Protein AF-A0A1D6FSP6-F1 (afdb_monomer_lite)

pLDDT: mean 70.32, std 21.12, range [23.56, 95.94]

Secondary structure (DSSP, 8-state):
---S-SEEEE--TTS-BTTB----SGGGS-EEPPPTTTSS-SSSSS-EEPPSEEEES-EEEEEEEEEEEEE--THHHHHHHHTT--SSBPPPSEEEES-EEEEEEEEEEE--SS-SEEEES-EEEEEE--TT-B-SS-B--BS-EEEEEEEEEEE-SS-SEEEB-B-HHHHHHHT--EEEEEEEEEEEE-TTSEEEEEES-BTT-EEEEEEES-EESS-SEEEEEE--GGGGGG--SS-------EE----SS---HHHHHHHHHHHHH---TTTTS------

Sequence (283 aa):
MAYGDRVITFEDSEKESEYGYVRKDMKHWPLIAPLPSYGRGRDEPGARYSNFIGGSNLTDVIITGKNGTINGKGQVWWDKFHAKELKFIRGHLLELLYSENIIISNVTFVNAPYWNLHPTYCTGVTILAPVNSPNTDGIDPKSSSRVKIEDCYIVSGDDCVAVKSGWDEYGIRFNMPSQHIVIQRLTSVSPTSAMIALSSEMSGGIRDVRAKDSVAINTESAIRVKTLGAIAGVLSRNELVAAALFTLAINHKQVDVFSFGIVLWEILTGEEPYANMHCGAII

Radius of gyration: 18.51 Å; chains: 1; bounding box: 46×39×52 Å

Foldseek 3Di:
DQPDDLEDEAEADPDCDPRAGQCPDLVPFDWDFDDLQACADPLAGTTATEESAEEEAEENHEYEYCQYEQEQQQPVLVVCSVVVNDRHHYHWNYEYYLYEQYEHENYAYYNTVAAYAHDANYENYEHAYAQDHEEAQAYEDELYEQAEYANEEYEYCEEVYEYAQGADPSSQVVLRAYENYEYEHYEYEHQPYEPYEDDDRGNSAYEHHEYEHYHYDNHPEPYYYDYFLVSVPPPPPDGPPHPHDYDDPHPDDDHPVPVVVQVVCCVVPVDDPQSPPGDDPPD

InterPro domains:
  IPR000743 Glycoside hydrolase, family 28 [PF00295] (50-236)
  IPR001245 Serine-threonine/tyrosine-protein kinase, catalytic domain [PF07714] (252-278)
  IPR011009 Protein kinase-like domain superfamily [SSF56112] (253-279)
  IPR011050 Pectin lyase fold/virulence factor [SSF51126] (45-230)
  IPR012334 Pectin lyase fold [G3DSA:2.160.20.10] (8-243)
  IPR051801 Glycosyl_Hydrolase_28_Enzymes [PTHR31339] (24-234)

Organism: Zea mays (NCBI:txid4577)

Structure (mmCIF, N/CA/C/O backbone):
data_AF-A0A1D6FSP6-F1
#
_entry.id   AF-A0A1D6FSP6-F1
#
loop_
_atom_site.group_PDB
_atom_site.id
_atom_site.type_symbol
_atom_site.label_atom_id
_atom_site.label_alt_id
_atom_site.label_comp_id
_atom_site.label_asym_id
_atom_site.label_entity_id
_atom_site.label_seq_id
_atom_site.pdbx_PDB_ins_code
_atom_site.Cartn_x
_atom_site.Cartn_y
_atom_site.Cartn_z
_atom_site.occupancy
_atom_site.B_iso_or_equiv
_atom_site.auth_seq_id
_atom_site.auth_comp_id
_atom_site.auth_asym_id
_atom_site.auth_atom_id
_atom_site.pdbx_PDB_model_num
ATOM 1 N N . MET A 1 1 ? 13.737 -11.654 4.714 1.00 27.95 1 MET A N 1
ATOM 2 C CA . MET A 1 1 ? 13.505 -12.951 5.377 1.00 27.95 1 MET A CA 1
ATOM 3 C C . MET A 1 1 ? 12.864 -12.636 6.714 1.00 27.95 1 MET A C 1
ATOM 5 O O . MET A 1 1 ? 13.557 -12.084 7.554 1.00 27.95 1 MET A O 1
ATOM 9 N N . ALA A 1 2 ? 11.565 -12.881 6.873 1.00 34.28 2 ALA A N 1
ATOM 10 C CA . ALA A 1 2 ? 10.939 -12.951 8.190 1.00 34.28 2 ALA A CA 1
ATOM 11 C C . ALA A 1 2 ? 10.804 -14.446 8.497 1.00 34.28 2 ALA A C 1
ATOM 13 O O . ALA A 1 2 ? 10.172 -15.174 7.733 1.00 34.28 2 ALA A O 1
ATOM 14 N N . TYR A 1 3 ? 11.526 -14.903 9.516 1.00 35.88 3 TYR A N 1
ATOM 15 C CA . TYR A 1 3 ? 11.480 -16.273 10.008 1.00 35.88 3 TYR A CA 1
ATOM 16 C C . TYR A 1 3 ? 10.369 -16.370 11.061 1.00 35.88 3 TYR A C 1
ATOM 18 O O . TYR A 1 3 ? 10.341 -15.572 11.989 1.00 35.88 3 TYR A O 1
ATOM 26 N N . GLY A 1 4 ? 9.502 -17.374 10.935 1.00 39.81 4 GLY A N 1
ATOM 27 C CA . GLY A 1 4 ? 8.888 -18.048 12.085 1.00 39.81 4 GLY A CA 1
ATOM 28 C C . GLY A 1 4 ? 7.536 -17.552 12.593 1.00 39.81 4 GLY A C 1
ATOM 29 O O . GLY A 1 4 ? 6.673 -18.394 12.837 1.00 39.81 4 GLY A O 1
ATOM 30 N N . ASP A 1 5 ? 7.311 -16.247 12.736 1.00 45.75 5 ASP A N 1
ATOM 31 C CA . ASP A 1 5 ? 6.184 -15.800 13.566 1.00 45.75 5 ASP A CA 1
ATOM 32 C C . ASP A 1 5 ? 4.907 -15.482 12.779 1.00 45.75 5 ASP A C 1
ATOM 34 O O . ASP A 1 5 ? 4.876 -14.640 11.882 1.00 45.75 5 ASP A O 1
ATOM 38 N N . ARG A 1 6 ? 3.822 -16.165 13.167 1.00 58.28 6 ARG A N 1
ATOM 39 C CA . ARG A 1 6 ? 2.452 -15.983 12.651 1.00 58.28 6 ARG A CA 1
ATOM 40 C C . ARG A 1 6 ? 1.745 -14.766 13.270 1.00 58.28 6 ARG A C 1
ATOM 42 O O . ARG A 1 6 ? 0.771 -14.255 12.731 1.00 58.28 6 ARG A O 1
ATOM 49 N N . VAL A 1 7 ? 2.238 -14.258 14.400 1.00 58.84 7 VAL A N 1
ATOM 50 C CA . VAL A 1 7 ? 1.640 -13.119 15.113 1.00 58.84 7 VAL A CA 1
ATOM 51 C C . VAL A 1 7 ? 2.726 -12.126 15.500 1.00 58.84 7 VAL A C 1
ATOM 53 O O . VAL A 1 7 ? 3.611 -12.441 16.285 1.00 58.84 7 VAL A O 1
ATOM 56 N N . ILE A 1 8 ? 2.624 -10.906 14.983 1.00 64.62 8 ILE A N 1
ATOM 57 C CA . ILE A 1 8 ? 3.478 -9.769 15.308 1.00 64.62 8 ILE A CA 1
ATOM 58 C C . ILE A 1 8 ? 2.633 -8.766 16.105 1.00 64.62 8 ILE A C 1
ATOM 60 O O . ILE A 1 8 ? 1.715 -8.138 15.574 1.00 64.62 8 ILE A O 1
ATOM 64 N N . THR A 1 9 ? 2.926 -8.620 17.399 1.00 57.31 9 THR A N 1
ATOM 65 C CA . THR A 1 9 ? 2.227 -7.670 18.284 1.00 57.31 9 THR A CA 1
ATOM 66 C C . THR A 1 9 ? 3.125 -6.478 18.609 1.00 57.31 9 THR A C 1
ATOM 68 O O . THR A 1 9 ? 4.262 -6.665 19.033 1.00 57.31 9 THR A O 1
ATOM 71 N N . PHE A 1 10 ? 2.610 -5.258 18.450 1.00 59.12 10 PHE A N 1
ATOM 72 C CA . PHE A 1 10 ? 3.315 -4.011 18.750 1.00 59.12 10 PHE A CA 1
ATOM 73 C C . PHE A 1 10 ? 2.699 -3.322 19.980 1.00 59.12 10 PHE A C 1
ATOM 75 O O . PHE A 1 10 ? 1.582 -2.803 19.928 1.00 59.12 10 PHE A O 1
ATOM 82 N N . GLU A 1 11 ? 3.437 -3.301 21.092 1.00 51.44 11 GLU A N 1
ATOM 83 C CA . GLU A 1 11 ? 3.122 -2.527 22.302 1.00 51.44 11 GLU A CA 1
ATOM 84 C C . GLU A 1 11 ? 4.168 -1.410 22.441 1.00 51.44 11 GLU A C 1
ATOM 86 O O . GLU A 1 11 ? 5.283 -1.681 22.870 1.00 51.44 11 GLU A O 1
ATOM 91 N N . ASP A 1 12 ? 3.805 -0.192 22.023 1.00 43.09 12 ASP A N 1
ATOM 92 C CA . ASP A 1 12 ? 4.594 1.052 22.047 1.00 43.09 12 ASP A CA 1
ATOM 93 C C . ASP A 1 12 ? 6.003 1.038 21.408 1.00 43.09 12 ASP A C 1
ATOM 95 O O . ASP A 1 12 ? 6.864 0.189 21.630 1.00 43.09 12 ASP A O 1
ATOM 99 N N . SER A 1 13 ? 6.264 2.058 20.584 1.00 46.00 13 SER A N 1
ATOM 100 C CA . SER A 1 13 ? 7.399 2.151 19.651 1.00 46.00 13 SER A CA 1
ATOM 101 C C . SER A 1 13 ? 8.785 2.376 20.275 1.00 46.00 13 SER A C 1
ATOM 103 O O . SER A 1 13 ? 9.677 2.882 19.595 1.00 46.00 13 SER A O 1
ATOM 105 N N . GLU A 1 14 ? 8.991 2.032 21.543 1.00 40.81 14 GLU A N 1
ATOM 106 C CA . GLU A 1 14 ? 10.320 2.064 22.173 1.00 40.81 14 GLU A CA 1
ATOM 107 C C . GLU A 1 14 ? 10.950 0.682 22.344 1.00 40.81 14 GLU A C 1
ATOM 109 O O . GLU A 1 14 ? 12.148 0.585 22.610 1.00 40.81 14 GLU A O 1
ATOM 114 N N . LYS A 1 15 ? 10.201 -0.403 22.115 1.00 39.06 15 LYS A N 1
ATOM 115 C CA . LYS A 1 15 ? 10.807 -1.732 22.052 1.00 39.06 15 LYS A CA 1
ATOM 116 C C . LYS A 1 15 ? 11.380 -1.967 20.659 1.00 39.06 15 LYS A C 1
ATOM 118 O O . LYS A 1 15 ? 10.651 -2.213 19.700 1.00 39.06 15 LYS A O 1
ATOM 123 N N . GLU A 1 16 ? 12.707 -1.894 20.559 1.00 39.62 16 GLU A N 1
ATOM 124 C CA . GLU A 1 16 ? 13.461 -2.553 19.492 1.00 39.62 16 GLU A CA 1
ATOM 125 C C . GLU A 1 16 ? 13.012 -4.018 19.476 1.00 39.62 16 GLU A C 1
ATOM 127 O O . GLU A 1 16 ? 13.299 -4.776 20.401 1.00 39.62 16 GLU A O 1
ATOM 132 N N . SER A 1 17 ? 12.186 -4.393 18.496 1.00 35.41 17 SER A N 1
ATOM 133 C CA . SER A 1 17 ? 11.674 -5.756 18.425 1.00 35.41 17 SER A CA 1
ATOM 134 C C . SER A 1 17 ? 12.847 -6.714 18.239 1.00 35.41 17 SER A C 1
ATOM 136 O O . SER A 1 17 ? 13.690 -6.495 17.368 1.00 35.41 17 SER A O 1
ATOM 138 N N . GLU A 1 18 ? 12.850 -7.812 18.990 1.00 33.28 18 GLU A N 1
ATOM 139 C CA . GLU A 1 18 ? 13.781 -8.942 18.837 1.00 33.28 18 GLU A CA 1
ATOM 140 C C . GLU A 1 18 ? 13.761 -9.539 17.404 1.00 33.28 18 GLU A C 1
ATOM 142 O O . GLU A 1 18 ? 14.669 -10.259 17.003 1.00 33.28 18 GLU A O 1
ATOM 147 N N . TYR A 1 19 ? 12.766 -9.152 16.591 1.00 38.66 19 TYR A N 1
ATOM 148 C CA . TYR A 1 19 ? 12.471 -9.657 15.246 1.00 38.66 19 TYR A CA 1
ATOM 149 C C . TYR A 1 19 ? 12.701 -8.647 14.111 1.00 38.66 19 TYR A C 1
ATOM 151 O O . TYR A 1 19 ? 12.340 -8.889 12.958 1.00 38.66 19 TYR A O 1
ATOM 159 N N . GLY A 1 20 ? 13.341 -7.519 14.401 1.00 37.56 20 GLY A N 1
ATOM 160 C CA . GLY A 1 20 ? 13.660 -6.521 13.393 1.00 37.56 20 GLY A CA 1
ATOM 161 C C . GLY A 1 20 ? 14.354 -5.335 14.025 1.00 37.56 20 GLY A C 1
ATOM 162 O O . GLY A 1 20 ? 13.741 -4.581 14.778 1.00 37.56 20 GLY A O 1
ATOM 163 N N . TYR A 1 21 ? 15.634 -5.147 13.698 1.00 38.78 21 TYR A N 1
ATOM 164 C CA . TYR A 1 21 ? 16.319 -3.890 13.972 1.00 38.78 21 TYR A CA 1
ATOM 165 C C . TYR A 1 21 ? 15.437 -2.750 13.463 1.00 38.78 21 TYR A C 1
ATOM 167 O O . TYR A 1 21 ? 15.135 -2.699 12.272 1.00 38.78 21 TYR A O 1
ATOM 175 N N . VAL A 1 22 ? 15.033 -1.824 14.332 1.00 47.03 22 VAL A N 1
ATOM 176 C CA . VAL A 1 22 ? 14.471 -0.544 13.895 1.00 47.03 22 VAL A CA 1
ATOM 177 C C . VAL A 1 22 ? 15.570 0.132 13.073 1.00 47.03 22 VAL A C 1
ATOM 179 O O . VAL A 1 22 ? 16.561 0.622 13.614 1.00 47.03 22 VAL A O 1
ATOM 182 N N . ARG A 1 23 ? 15.463 0.066 11.742 1.00 56.50 23 ARG A N 1
ATOM 183 C CA . ARG A 1 23 ? 16.520 0.503 10.821 1.00 56.50 23 ARG A CA 1
ATOM 184 C C . ARG A 1 23 ? 16.563 2.026 10.768 1.00 56.50 23 ARG A C 1
ATOM 186 O O . ARG A 1 23 ? 15.915 2.639 9.927 1.00 56.50 23 ARG A O 1
ATOM 193 N N . LYS A 1 24 ? 17.338 2.621 11.678 1.00 52.00 24 LYS A N 1
ATOM 194 C CA . LYS A 1 24 ? 17.489 4.080 11.838 1.00 52.00 24 LYS A CA 1
ATOM 195 C C . LYS A 1 24 ? 18.298 4.749 10.709 1.00 52.00 24 LYS A C 1
ATOM 197 O O . LYS A 1 24 ? 18.154 5.946 10.507 1.00 52.00 24 LYS A O 1
ATOM 202 N N . ASP A 1 25 ? 19.121 3.994 9.973 1.00 66.38 25 ASP A N 1
ATOM 203 C CA . ASP A 1 25 ? 19.982 4.489 8.878 1.00 66.38 25 ASP A CA 1
ATOM 204 C C . ASP A 1 25 ? 19.674 3.733 7.572 1.00 66.38 25 ASP A C 1
ATOM 206 O O . ASP A 1 25 ? 19.525 2.507 7.584 1.00 66.38 25 ASP A O 1
ATOM 210 N N . MET A 1 26 ? 19.620 4.460 6.448 1.00 70.88 26 MET A N 1
ATOM 211 C CA . MET A 1 26 ? 19.461 3.931 5.087 1.00 70.88 26 MET A CA 1
ATOM 212 C C . MET A 1 26 ? 20.472 2.832 4.745 1.00 70.88 26 MET A C 1
ATOM 214 O O . MET A 1 26 ? 20.157 1.939 3.964 1.00 70.88 26 MET A O 1
ATOM 218 N N . LYS A 1 27 ? 21.669 2.845 5.348 1.00 72.88 27 LYS A N 1
ATOM 219 C CA . LYS A 1 27 ? 22.677 1.782 5.167 1.00 72.88 27 LYS A CA 1
ATOM 220 C C . LYS A 1 27 ? 22.183 0.393 5.582 1.00 72.88 27 LYS A C 1
ATOM 222 O O . LYS A 1 27 ? 22.702 -0.606 5.097 1.00 72.88 27 LYS A O 1
ATOM 227 N N . HIS A 1 28 ? 21.176 0.322 6.450 1.00 75.25 28 HIS A N 1
ATOM 228 C CA . HIS A 1 28 ? 20.588 -0.937 6.908 1.00 75.25 28 HIS A CA 1
ATOM 229 C C . HIS A 1 28 ? 19.455 -1.444 6.011 1.00 75.25 28 HIS A C 1
ATOM 231 O O . HIS A 1 28 ? 18.868 -2.482 6.307 1.00 75.25 28 HIS A O 1
ATOM 237 N N . TRP A 1 29 ? 19.133 -0.734 4.930 1.00 82.06 29 TRP A N 1
ATOM 238 C CA . TRP A 1 29 ? 18.111 -1.123 3.969 1.00 82.06 29 TRP A CA 1
ATOM 239 C C . TRP A 1 29 ? 18.792 -1.781 2.758 1.00 82.06 29 TRP A C 1
ATOM 241 O O . TRP A 1 29 ? 19.244 -1.073 1.860 1.00 82.06 29 TRP A O 1
ATOM 251 N N . PRO A 1 30 ? 18.938 -3.121 2.713 1.00 87.06 30 PRO A N 1
ATOM 252 C CA . PRO A 1 30 ? 19.512 -3.798 1.560 1.00 87.06 30 PRO A CA 1
ATOM 253 C C . PRO A 1 30 ? 18.680 -3.544 0.306 1.00 87.06 30 PRO A C 1
ATOM 255 O O . PRO A 1 30 ? 17.465 -3.343 0.370 1.00 87.06 30 PRO A O 1
ATOM 258 N N . LEU A 1 31 ? 19.342 -3.605 -0.844 1.00 89.25 31 LEU A N 1
ATOM 259 C CA . LEU A 1 31 ? 18.668 -3.556 -2.132 1.00 89.25 31 LEU A CA 1
ATOM 260 C C . LEU A 1 31 ? 18.021 -4.907 -2.436 1.00 89.25 31 LEU A C 1
ATOM 262 O O . LEU A 1 31 ? 18.618 -5.963 -2.228 1.00 89.25 31 LEU A O 1
ATOM 266 N N . ILE A 1 32 ? 16.803 -4.854 -2.953 1.00 88.81 32 ILE A N 1
ATOM 267 C CA . ILE A 1 32 ? 16.038 -5.999 -3.433 1.00 88.81 32 ILE A CA 1
ATOM 268 C C . ILE A 1 32 ? 15.583 -5.743 -4.870 1.00 88.81 32 ILE A C 1
ATOM 270 O O . ILE A 1 32 ? 15.543 -4.603 -5.342 1.00 88.81 32 ILE A O 1
ATOM 274 N N . ALA A 1 33 ? 15.246 -6.819 -5.575 1.00 89.25 33 ALA A N 1
ATOM 275 C CA . ALA A 1 33 ? 14.748 -6.733 -6.940 1.00 89.25 33 ALA A CA 1
ATOM 276 C C . ALA A 1 33 ? 13.450 -5.896 -7.023 1.00 89.25 33 ALA A C 1
ATOM 278 O O . ALA A 1 33 ? 12.678 -5.849 -6.049 1.00 89.25 33 ALA A O 1
ATOM 279 N N . PRO A 1 34 ? 13.185 -5.248 -8.175 1.00 88.81 34 PRO A N 1
ATOM 280 C CA . PRO A 1 34 ? 11.886 -4.641 -8.436 1.00 88.81 34 PRO A CA 1
ATOM 281 C C . PRO A 1 34 ? 10.779 -5.701 -8.396 1.00 88.81 34 PRO A C 1
ATOM 283 O O . PRO A 1 34 ? 11.021 -6.904 -8.533 1.00 88.81 34 PRO A O 1
ATOM 286 N N . LEU A 1 35 ? 9.540 -5.251 -8.203 1.00 89.56 35 LEU A N 1
ATOM 287 C CA . LEU A 1 35 ? 8.394 -6.153 -8.214 1.00 89.56 35 LEU A CA 1
ATOM 288 C C . LEU A 1 35 ? 8.217 -6.764 -9.617 1.00 89.56 35 LEU A C 1
ATOM 290 O O . LEU A 1 35 ? 8.313 -6.027 -10.602 1.00 89.56 35 LEU A O 1
ATOM 294 N N . PRO A 1 36 ? 7.900 -8.070 -9.733 1.00 90.25 36 PRO A N 1
ATOM 295 C CA . PRO A 1 36 ? 7.737 -8.725 -11.034 1.00 90.25 36 PRO A CA 1
ATOM 296 C C . PRO A 1 36 ? 6.718 -8.043 -11.952 1.00 90.25 36 PRO A C 1
ATOM 298 O O . PRO A 1 36 ? 6.953 -7.939 -13.149 1.00 90.25 36 PRO A O 1
ATOM 301 N N . SER A 1 37 ? 5.632 -7.513 -11.382 1.00 88.50 37 SER A N 1
ATOM 302 C CA . SER A 1 37 ? 4.592 -6.774 -12.109 1.00 88.50 37 SER A CA 1
ATOM 303 C C . SER A 1 37 ? 4.984 -5.353 -12.521 1.00 88.50 37 SER A C 1
ATOM 305 O O . SER A 1 37 ? 4.169 -4.668 -13.124 1.00 88.50 37 SER A O 1
ATOM 307 N N . TYR A 1 38 ? 6.169 -4.859 -12.148 1.00 86.69 38 TYR A N 1
ATOM 308 C CA . TYR A 1 38 ? 6.626 -3.495 -12.454 1.00 86.69 38 TYR A CA 1
ATOM 309 C C . TYR A 1 38 ? 7.872 -3.471 -13.337 1.00 86.69 38 TYR A C 1
ATOM 311 O O . TYR A 1 38 ? 8.070 -2.497 -14.056 1.00 86.69 38 TYR A O 1
ATOM 319 N N . GLY A 1 39 ? 8.730 -4.497 -13.258 1.00 78.19 39 GLY A N 1
ATOM 320 C CA . GLY A 1 39 ? 9.940 -4.654 -14.082 1.00 78.19 39 GLY A CA 1
ATOM 321 C C . GLY A 1 39 ? 11.072 -3.656 -13.822 1.00 78.19 39 GLY A C 1
ATOM 322 O O . GLY A 1 39 ? 12.245 -3.989 -13.962 1.00 78.19 39 GLY A O 1
ATOM 323 N N . ARG A 1 40 ? 10.728 -2.445 -13.393 1.00 77.38 40 ARG A N 1
ATOM 324 C CA . ARG A 1 40 ? 11.594 -1.320 -13.055 1.00 77.38 40 ARG A CA 1
ATOM 325 C C . ARG A 1 40 ? 10.992 -0.554 -11.883 1.00 77.38 40 ARG A C 1
ATOM 327 O O . ARG A 1 40 ? 9.877 -0.839 -11.441 1.00 77.38 40 ARG A O 1
ATOM 334 N N . GLY A 1 41 ? 11.726 0.425 -11.377 1.00 69.50 41 GLY A N 1
ATOM 335 C CA . GLY A 1 41 ? 11.178 1.324 -10.385 1.00 69.50 41 GLY A CA 1
ATOM 336 C C . GLY A 1 41 ? 10.372 2.476 -10.943 1.00 69.50 41 GLY A C 1
ATOM 337 O O . GLY A 1 41 ? 10.605 2.910 -12.068 1.00 69.50 41 GLY A O 1
ATOM 338 N N . ARG A 1 42 ? 9.420 2.952 -10.131 1.00 70.69 42 ARG A N 1
ATOM 339 C CA . ARG A 1 42 ? 8.594 4.121 -10.448 1.00 70.69 42 ARG A CA 1
ATOM 340 C C . ARG A 1 42 ? 9.407 5.413 -10.367 1.00 70.69 42 ARG A C 1
ATOM 342 O O . ARG A 1 42 ? 9.364 6.200 -11.303 1.00 70.69 42 ARG A O 1
ATOM 349 N N . ASP A 1 43 ? 10.159 5.587 -9.279 1.00 69.62 43 ASP A N 1
ATOM 350 C CA . ASP A 1 43 ? 10.968 6.792 -9.048 1.00 69.62 43 ASP A CA 1
ATOM 351 C C . ASP A 1 43 ? 12.334 6.713 -9.759 1.00 69.62 43 ASP A C 1
ATOM 353 O O . ASP A 1 43 ? 12.812 7.714 -10.272 1.00 69.62 43 ASP A O 1
ATOM 357 N N . GLU A 1 44 ? 12.952 5.526 -9.814 1.00 72.56 44 GLU A N 1
ATOM 358 C CA . GLU A 1 44 ? 14.286 5.298 -10.396 1.00 72.56 44 GLU A CA 1
ATOM 359 C C . GLU A 1 44 ? 14.372 3.900 -11.037 1.00 72.56 44 GLU A C 1
ATOM 361 O O . GLU A 1 44 ? 13.800 2.948 -10.495 1.00 72.56 44 GLU A O 1
ATOM 366 N N . PRO A 1 45 ? 15.087 3.710 -12.161 1.00 76.69 45 PRO A N 1
ATOM 367 C CA . PRO A 1 45 ? 15.264 2.390 -12.755 1.00 76.69 45 PRO A CA 1
ATOM 368 C C . PRO A 1 45 ? 16.103 1.466 -11.855 1.00 76.69 45 PRO A C 1
ATOM 370 O O . PRO A 1 45 ? 17.033 1.888 -11.173 1.00 76.69 45 PRO A O 1
ATOM 373 N N . GLY A 1 46 ? 15.819 0.162 -11.911 1.00 82.25 46 GLY A N 1
ATOM 374 C CA . GLY A 1 46 ? 16.621 -0.865 -11.242 1.00 82.25 46 GLY A CA 1
ATOM 375 C C . GLY A 1 46 ? 16.054 -1.351 -9.906 1.00 82.25 46 GLY A C 1
ATOM 376 O O . GLY A 1 46 ? 14.857 -1.607 -9.779 1.00 82.25 46 GLY A O 1
ATOM 377 N N . ALA A 1 47 ? 16.949 -1.594 -8.946 1.00 87.12 47 ALA A N 1
ATOM 378 C CA . ALA A 1 47 ? 16.614 -2.165 -7.644 1.00 87.12 47 ALA A CA 1
ATOM 379 C C . ALA A 1 47 ? 15.854 -1.171 -6.749 1.00 87.12 47 ALA A C 1
ATOM 381 O O . ALA A 1 47 ? 15.819 0.034 -7.001 1.00 87.12 47 ALA A O 1
ATOM 382 N N . ARG A 1 48 ? 15.285 -1.681 -5.656 1.00 89.00 48 ARG A N 1
ATOM 383 C CA . ARG A 1 48 ? 14.641 -0.874 -4.614 1.00 89.00 48 ARG A CA 1
ATOM 384 C C . ARG A 1 48 ? 15.237 -1.175 -3.251 1.00 89.00 48 ARG A C 1
ATOM 386 O O . ARG A 1 48 ? 15.684 -2.293 -3.004 1.00 89.00 48 ARG A O 1
ATOM 393 N N . TYR A 1 49 ? 15.222 -0.198 -2.356 1.00 89.00 49 TYR A N 1
ATOM 394 C CA . TYR A 1 49 ? 15.487 -0.450 -0.947 1.00 89.00 49 TYR A CA 1
ATOM 395 C C . TYR A 1 49 ? 14.420 -1.411 -0.392 1.00 89.00 49 TYR A C 1
ATOM 397 O O . TYR A 1 49 ? 13.249 -1.333 -0.762 1.00 89.00 49 TYR A O 1
ATOM 405 N N . SER A 1 50 ? 14.825 -2.352 0.467 1.00 87.94 50 SER A N 1
ATOM 406 C CA . SER A 1 50 ? 13.912 -3.282 1.155 1.00 87.94 50 SER A CA 1
ATOM 407 C C . SER A 1 50 ? 12.860 -2.544 1.982 1.00 87.94 50 SER A C 1
ATOM 409 O O . SER A 1 50 ? 13.012 -1.363 2.193 1.00 87.94 50 SER A O 1
ATOM 411 N N . ASN A 1 51 ? 11.846 -3.202 2.531 1.00 86.75 51 ASN A N 1
ATOM 412 C CA . ASN A 1 51 ? 10.828 -2.519 3.347 1.00 86.75 51 ASN A CA 1
ATOM 413 C C . ASN A 1 51 ? 11.254 -2.375 4.819 1.00 86.75 51 ASN A C 1
ATOM 415 O O . ASN A 1 51 ? 12.177 -3.070 5.259 1.00 86.75 51 ASN A O 1
ATOM 419 N N . PHE A 1 52 ? 10.575 -1.509 5.582 1.00 84.75 52 PHE A N 1
ATOM 420 C CA . PHE A 1 52 ? 10.785 -1.415 7.034 1.00 84.75 52 PHE A CA 1
ATOM 421 C C . PHE A 1 52 ? 10.358 -2.723 7.706 1.00 84.75 52 PHE A C 1
ATOM 423 O O . PHE A 1 52 ? 11.141 -3.334 8.429 1.00 84.75 52 PHE A O 1
ATOM 430 N N . ILE A 1 53 ? 9.152 -3.193 7.377 1.00 85.62 53 ILE A N 1
ATOM 431 C CA . ILE A 1 53 ? 8.644 -4.524 7.704 1.00 85.62 53 ILE A CA 1
ATOM 432 C C . ILE A 1 53 ? 8.313 -5.228 6.386 1.00 85.62 53 ILE A C 1
ATOM 434 O O . ILE A 1 53 ? 7.633 -4.676 5.519 1.00 85.62 53 ILE A O 1
ATOM 438 N N . GLY A 1 54 ? 8.826 -6.445 6.204 1.00 86.56 54 GLY A N 1
ATOM 439 C CA . GLY A 1 54 ? 8.680 -7.180 4.951 1.00 86.56 54 GLY A CA 1
ATOM 440 C C . GLY A 1 54 ? 8.561 -8.685 5.146 1.00 86.56 54 GLY A C 1
ATOM 441 O O . GLY A 1 54 ? 9.349 -9.280 5.880 1.00 86.56 54 GLY A O 1
ATOM 442 N N . GLY A 1 55 ? 7.627 -9.305 4.428 1.00 85.31 55 GLY A N 1
ATOM 443 C CA . GLY A 1 55 ? 7.398 -10.750 4.429 1.00 85.31 55 GLY A CA 1
ATOM 444 C C . GLY A 1 55 ? 7.006 -11.261 3.044 1.00 85.31 55 GLY A C 1
ATOM 445 O O . GLY A 1 55 ? 6.508 -10.500 2.219 1.00 85.31 55 GLY A O 1
ATOM 446 N N . SER A 1 56 ? 7.257 -12.540 2.763 1.00 87.62 56 SER A N 1
ATOM 447 C CA . SER A 1 56 ? 6.833 -13.180 1.512 1.00 87.62 56 SER A CA 1
ATOM 448 C C . SER A 1 56 ? 6.442 -14.630 1.763 1.00 87.62 56 SER A C 1
ATOM 450 O O . SER A 1 56 ? 7.132 -15.295 2.532 1.00 87.62 56 SER A O 1
ATOM 452 N N . ASN A 1 57 ? 5.419 -15.129 1.061 1.00 87.56 57 ASN A N 1
ATOM 453 C CA . ASN A 1 57 ? 4.920 -16.508 1.186 1.00 87.56 57 ASN A CA 1
ATOM 454 C C . ASN A 1 57 ? 4.522 -16.873 2.625 1.00 87.56 57 ASN A C 1
ATOM 456 O O . ASN A 1 57 ? 4.885 -17.936 3.127 1.00 87.56 57 ASN A O 1
ATOM 460 N N . LEU A 1 58 ? 3.833 -15.958 3.308 1.00 85.88 58 LEU A N 1
ATOM 461 C CA . LEU A 1 58 ? 3.365 -16.165 4.674 1.00 85.88 58 LEU A CA 1
ATOM 462 C C . LEU A 1 58 ? 1.895 -16.592 4.684 1.00 85.88 58 LEU A C 1
ATOM 464 O O . LEU A 1 58 ? 1.125 -16.225 3.797 1.00 85.88 58 LEU A O 1
ATOM 468 N N . THR A 1 59 ? 1.499 -17.318 5.723 1.00 87.12 59 THR A N 1
ATOM 469 C CA . THR A 1 59 ? 0.104 -17.694 5.975 1.00 87.12 59 THR A CA 1
ATOM 470 C C . THR A 1 59 ? -0.229 -17.400 7.429 1.00 87.12 59 THR A C 1
ATOM 472 O O . THR A 1 59 ? 0.614 -17.623 8.300 1.00 87.12 59 THR A O 1
ATOM 475 N N . ASP A 1 60 ? -1.445 -16.915 7.673 1.00 86.94 60 ASP A N 1
ATOM 476 C CA . ASP A 1 60 ? -1.971 -16.586 9.002 1.00 86.94 60 ASP A CA 1
ATOM 477 C C . ASP A 1 60 ? -1.124 -15.517 9.706 1.00 86.94 60 ASP A C 1
ATOM 479 O O . ASP A 1 60 ? -0.588 -15.744 10.786 1.00 86.94 60 ASP A O 1
ATOM 483 N N . VAL A 1 61 ? -0.973 -14.356 9.064 1.00 86.56 61 VAL A N 1
ATOM 484 C CA . VAL A 1 61 ? -0.196 -13.226 9.592 1.00 86.56 61 VAL A CA 1
ATOM 485 C C . VAL A 1 61 ? -1.112 -12.282 10.353 1.00 86.56 61 VAL A C 1
ATOM 487 O O . VAL A 1 61 ? -2.033 -11.707 9.777 1.00 86.56 61 VAL A O 1
ATOM 490 N N . ILE A 1 62 ? -0.816 -12.043 11.626 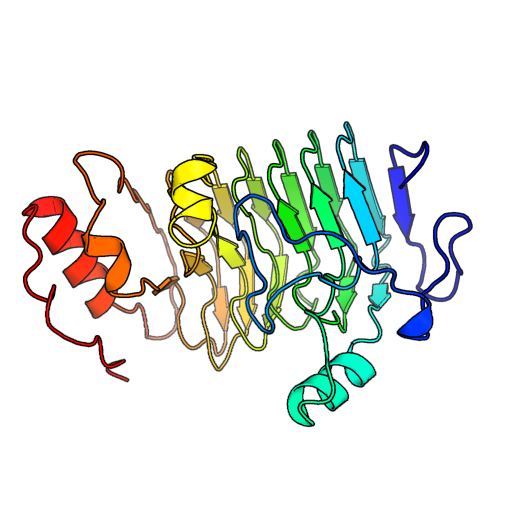1.00 87.06 62 ILE A N 1
ATOM 491 C CA . ILE A 1 62 ? -1.523 -11.050 12.437 1.00 87.06 62 ILE A CA 1
ATOM 492 C C . ILE A 1 62 ? -0.556 -9.934 12.818 1.00 87.06 62 ILE A C 1
ATOM 494 O O . ILE A 1 62 ? 0.447 -10.190 13.471 1.00 87.06 62 ILE A O 1
ATOM 498 N N . ILE A 1 63 ? -0.867 -8.697 12.442 1.00 85.94 63 ILE A N 1
ATOM 499 C CA . ILE A 1 63 ? -0.180 -7.483 12.883 1.00 85.94 63 ILE A CA 1
ATOM 500 C C . ILE A 1 63 ? -1.165 -6.691 13.730 1.00 85.94 63 ILE A C 1
ATOM 502 O O . ILE A 1 63 ? -2.150 -6.167 13.216 1.00 85.94 63 ILE A O 1
ATOM 506 N N . THR A 1 64 ? -0.920 -6.597 15.033 1.00 83.81 64 THR A N 1
ATOM 507 C CA . THR A 1 64 ? -1.837 -5.886 15.929 1.00 83.81 64 THR A CA 1
ATOM 508 C C . THR A 1 64 ? -1.118 -5.054 16.974 1.00 83.81 64 THR A C 1
ATOM 510 O O . THR A 1 64 ? 0.002 -5.367 17.364 1.00 83.81 64 THR A O 1
ATOM 513 N N . GLY A 1 65 ? -1.764 -3.998 17.460 1.00 72.81 65 GLY A N 1
ATOM 514 C CA . GLY A 1 65 ? -1.286 -3.213 18.597 1.00 72.81 65 GLY A CA 1
ATOM 515 C C . GLY A 1 65 ? -2.430 -2.872 19.544 1.00 72.81 65 GLY A C 1
ATOM 516 O O . GLY A 1 65 ? -3.595 -2.965 19.182 1.00 72.81 65 GLY A O 1
ATOM 517 N N . LYS A 1 66 ? -2.137 -2.492 20.785 1.00 77.50 66 LYS A N 1
ATOM 518 C CA . LYS A 1 66 ? -3.141 -1.893 21.683 1.00 77.50 66 LYS A CA 1
ATOM 519 C C . LYS A 1 66 ? -3.135 -0.371 21.485 1.00 77.50 66 LYS A C 1
ATOM 521 O O . LYS A 1 66 ? -2.825 0.355 22.419 1.00 77.50 66 LYS A O 1
ATOM 526 N N . ASN A 1 67 ? -3.383 0.094 20.253 1.00 69.38 67 ASN A N 1
ATOM 527 C CA . ASN A 1 67 ? -3.067 1.452 19.767 1.00 69.38 67 ASN A CA 1
ATOM 528 C C . ASN A 1 67 ? -1.561 1.766 19.705 1.00 69.38 67 ASN A C 1
ATOM 530 O O . ASN A 1 67 ? -1.154 2.926 19.761 1.00 69.38 67 ASN A O 1
ATOM 534 N N . GLY A 1 68 ? -0.727 0.734 19.552 1.00 73.56 68 GLY A N 1
ATOM 535 C CA . GLY A 1 68 ? 0.705 0.912 19.319 1.00 73.56 68 GLY A CA 1
ATOM 536 C C . GLY A 1 68 ? 0.975 1.660 18.009 1.00 73.56 68 GLY A C 1
ATOM 537 O O . GLY A 1 68 ? 0.170 1.617 17.076 1.00 73.56 68 GLY A O 1
ATOM 538 N N . THR A 1 69 ? 2.120 2.336 17.932 1.00 79.56 69 THR A N 1
ATOM 539 C CA . THR A 1 69 ? 2.546 3.079 16.736 1.00 79.56 69 THR A CA 1
ATOM 540 C C . THR A 1 69 ? 3.736 2.398 16.057 1.00 79.56 69 THR A C 1
ATOM 542 O O . THR A 1 69 ? 4.690 2.004 16.719 1.00 79.56 69 THR A O 1
ATOM 545 N N . ILE A 1 70 ? 3.724 2.298 14.729 1.00 80.88 70 ILE A N 1
ATOM 546 C CA . ILE A 1 70 ? 4.861 1.901 13.893 1.00 80.88 70 ILE A CA 1
ATOM 547 C C . ILE A 1 70 ? 5.337 3.146 13.145 1.00 80.88 70 ILE A C 1
ATOM 549 O O . ILE A 1 70 ? 4.632 3.678 12.291 1.00 80.88 70 ILE A O 1
ATOM 553 N N . ASN A 1 71 ? 6.541 3.616 13.474 1.00 82.12 71 ASN A N 1
ATOM 554 C CA . ASN A 1 71 ? 7.119 4.830 12.902 1.00 82.12 71 ASN A CA 1
ATOM 555 C C . ASN A 1 71 ? 8.254 4.494 11.926 1.00 82.12 71 ASN A C 1
ATOM 557 O O . ASN A 1 71 ? 9.332 4.080 12.350 1.00 82.12 71 ASN A O 1
ATOM 561 N N . GLY A 1 72 ? 8.027 4.729 10.632 1.00 79.00 72 GLY A N 1
ATOM 562 C CA . GLY A 1 72 ? 8.976 4.432 9.555 1.00 79.00 72 GLY A CA 1
ATOM 563 C C . GLY A 1 72 ? 10.170 5.379 9.440 1.00 79.00 72 GLY A C 1
ATOM 564 O O . GLY A 1 72 ? 11.064 5.125 8.634 1.00 79.00 72 GLY A O 1
ATOM 565 N N . LYS A 1 73 ? 10.200 6.469 10.225 1.00 81.38 73 LYS A N 1
ATOM 566 C CA . LYS A 1 73 ? 11.254 7.503 10.196 1.00 81.38 73 LYS A CA 1
ATOM 567 C C . LYS A 1 73 ? 11.517 8.060 8.781 1.00 81.38 73 LYS A C 1
ATOM 569 O O . LYS A 1 73 ? 12.658 8.296 8.393 1.00 81.38 73 LYS A O 1
ATOM 574 N N . GLY A 1 74 ? 10.443 8.304 8.029 1.00 81.00 74 GLY A N 1
ATOM 575 C CA . GLY A 1 74 ? 10.452 8.701 6.619 1.00 81.00 74 GLY A CA 1
ATOM 576 C C . GLY A 1 74 ? 11.194 9.996 6.270 1.00 81.00 74 GLY A C 1
ATOM 577 O O . GLY A 1 74 ? 11.635 10.122 5.133 1.00 81.00 74 GLY A O 1
ATOM 578 N N . GLN A 1 75 ? 11.411 10.919 7.217 1.00 81.06 75 GLN A N 1
ATOM 579 C CA . GLN A 1 75 ? 11.973 12.252 6.932 1.00 81.06 75 GLN A CA 1
ATOM 580 C C . GLN A 1 75 ? 13.270 12.215 6.115 1.00 81.06 75 GLN A C 1
ATOM 582 O O . GLN A 1 75 ? 13.366 12.879 5.088 1.00 81.06 75 GLN A O 1
ATOM 587 N N . VAL A 1 76 ? 14.230 11.368 6.502 1.00 83.38 76 VAL A N 1
ATOM 588 C CA . VAL A 1 76 ? 15.511 11.238 5.784 1.00 83.38 76 VAL A CA 1
ATOM 589 C C . VAL A 1 76 ? 15.329 10.798 4.327 1.00 83.38 76 VAL A C 1
ATOM 591 O O . VAL A 1 76 ? 16.091 11.198 3.447 1.00 83.38 76 VAL A O 1
ATOM 594 N N . TRP A 1 77 ? 14.307 9.984 4.059 1.00 85.44 77 TRP A N 1
ATOM 595 C CA . TRP A 1 77 ? 13.981 9.510 2.720 1.00 85.44 77 TRP A CA 1
ATOM 596 C C . TRP A 1 77 ? 13.331 10.604 1.886 1.00 85.44 77 TRP A C 1
ATOM 598 O O . TRP A 1 77 ? 13.652 10.739 0.707 1.00 85.44 77 TRP A O 1
ATOM 608 N N . TRP A 1 78 ? 12.443 11.392 2.493 1.00 85.31 78 TRP A N 1
ATOM 609 C CA . TRP A 1 78 ? 11.783 12.510 1.829 1.00 85.31 78 TRP A CA 1
ATOM 610 C C . TRP A 1 78 ? 12.780 13.617 1.494 1.00 85.31 78 TRP A C 1
ATOM 612 O O . TRP A 1 78 ? 12.789 14.081 0.358 1.00 85.31 78 TRP A O 1
ATOM 622 N N . ASP A 1 79 ? 13.662 13.994 2.420 1.00 84.06 79 ASP A N 1
ATOM 623 C CA . ASP A 1 79 ? 14.679 15.027 2.184 1.00 84.06 79 ASP A CA 1
ATOM 624 C C . ASP A 1 79 ? 15.564 14.658 0.985 1.00 84.06 79 ASP A C 1
ATOM 626 O O . ASP A 1 79 ? 15.772 15.458 0.073 1.00 84.06 79 ASP A O 1
ATOM 630 N N . LYS A 1 80 ? 16.008 13.397 0.926 1.00 86.31 80 LYS A N 1
ATOM 631 C CA . LYS A 1 80 ? 16.828 12.881 -0.178 1.00 86.31 80 LYS A CA 1
ATOM 632 C C . LYS A 1 80 ? 16.079 12.745 -1.491 1.00 86.31 80 LYS A C 1
ATOM 634 O O . LYS A 1 80 ? 16.677 12.954 -2.543 1.00 86.31 80 LYS A O 1
ATOM 639 N N . PHE A 1 81 ? 14.797 12.395 -1.444 1.00 84.06 81 PHE A N 1
ATOM 640 C CA . PHE A 1 81 ? 13.949 12.369 -2.631 1.00 84.06 81 PHE A CA 1
ATOM 641 C C . PHE A 1 81 ? 13.833 13.770 -3.243 1.00 84.06 81 PHE A C 1
ATOM 643 O O . PHE A 1 81 ? 14.131 13.947 -4.422 1.00 84.06 81 PHE A O 1
ATOM 650 N N . HIS A 1 82 ? 13.505 14.783 -2.434 1.00 83.12 82 HIS A N 1
ATOM 651 C CA . HIS A 1 82 ? 13.395 16.168 -2.903 1.00 83.12 82 HIS A CA 1
ATOM 652 C C . HIS A 1 82 ? 14.739 16.737 -3.378 1.00 83.12 82 HIS A C 1
ATOM 654 O O . HIS A 1 82 ? 14.779 17.481 -4.357 1.00 83.12 82 HIS A O 1
ATOM 660 N N . ALA A 1 83 ? 15.844 16.343 -2.738 1.00 87.94 83 ALA A N 1
ATOM 661 C CA . ALA A 1 83 ? 17.198 16.708 -3.152 1.00 87.94 83 ALA A CA 1
ATOM 662 C C . ALA A 1 83 ? 17.720 15.914 -4.369 1.00 87.94 83 ALA A C 1
ATOM 664 O O . ALA A 1 83 ? 18.817 16.198 -4.847 1.00 87.94 83 ALA A O 1
ATOM 665 N N . LYS A 1 84 ? 16.957 14.935 -4.887 1.00 86.38 84 LYS A N 1
ATOM 666 C CA . LYS A 1 84 ? 17.366 14.024 -5.977 1.00 86.38 84 LYS A CA 1
ATOM 667 C C . LYS A 1 84 ? 18.666 13.263 -5.678 1.00 86.38 84 LYS A C 1
ATOM 669 O O . LYS A 1 84 ? 19.492 13.029 -6.554 1.00 86.38 84 LYS A O 1
ATOM 674 N N . GLU A 1 85 ? 18.852 12.874 -4.419 1.00 88.38 85 GLU A N 1
ATOM 675 C CA . GLU A 1 85 ? 20.035 12.146 -3.936 1.00 88.38 85 GLU A CA 1
ATOM 676 C C . GLU A 1 85 ? 19.822 10.628 -3.845 1.00 88.38 85 GLU A C 1
ATOM 678 O O . GLU A 1 85 ? 20.743 9.877 -3.501 1.00 88.38 85 GLU A O 1
ATOM 683 N N . LEU A 1 86 ? 18.600 10.157 -4.095 1.00 83.25 86 LEU A N 1
ATOM 684 C CA . LEU A 1 86 ? 18.282 8.736 -4.078 1.00 83.25 86 LEU A CA 1
ATOM 685 C C . LEU A 1 86 ? 18.747 8.075 -5.372 1.00 83.25 86 LEU A C 1
ATOM 687 O O . LEU A 1 86 ? 18.442 8.534 -6.462 1.00 83.25 86 LEU A O 1
ATOM 691 N N . LYS A 1 87 ? 19.472 6.963 -5.236 1.00 83.69 87 LYS A N 1
ATOM 692 C CA . LYS A 1 87 ? 19.927 6.149 -6.376 1.00 83.69 87 LYS A CA 1
ATOM 693 C C . LYS A 1 87 ? 18.955 5.029 -6.750 1.00 83.69 87 LYS A C 1
ATOM 695 O O . LYS A 1 87 ? 19.110 4.416 -7.797 1.00 83.69 87 LYS A O 1
ATOM 700 N N . PHE A 1 88 ? 18.029 4.710 -5.849 1.00 87.19 88 PHE A N 1
ATOM 701 C CA . PHE A 1 88 ? 17.105 3.582 -5.937 1.00 87.19 88 PHE A CA 1
ATOM 702 C C . PHE A 1 88 ? 15.780 3.963 -5.276 1.00 87.19 88 PHE A C 1
ATOM 704 O O . PHE A 1 88 ? 15.742 4.856 -4.424 1.00 87.19 88 PHE A O 1
ATOM 711 N N . ILE A 1 8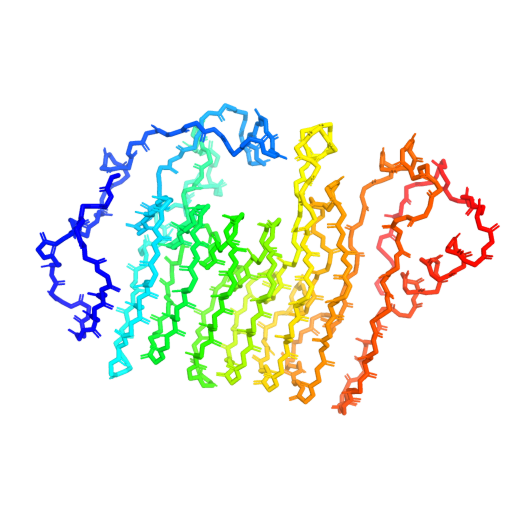9 ? 14.708 3.246 -5.615 1.00 84.94 89 ILE A N 1
ATOM 712 C CA . ILE A 1 89 ? 13.378 3.498 -5.044 1.00 84.94 89 ILE A CA 1
ATOM 713 C C . ILE A 1 89 ? 13.381 3.241 -3.539 1.00 84.94 89 ILE A C 1
ATOM 715 O O . ILE A 1 89 ? 13.923 2.238 -3.067 1.00 84.94 89 ILE A O 1
ATOM 719 N N . ARG A 1 90 ? 12.697 4.113 -2.805 1.00 88.38 90 ARG A N 1
ATOM 720 C CA . ARG A 1 90 ? 12.405 3.981 -1.374 1.00 88.38 90 ARG A CA 1
ATOM 721 C C . ARG A 1 90 ? 11.594 2.709 -1.098 1.00 88.38 90 ARG A C 1
ATOM 723 O O . ARG A 1 90 ? 10.748 2.321 -1.898 1.00 88.38 90 ARG A O 1
ATOM 730 N N . GLY A 1 91 ? 11.853 2.069 0.039 1.00 85.44 91 GLY A N 1
ATOM 731 C CA . GLY A 1 91 ? 11.071 0.914 0.482 1.00 85.44 91 GLY A CA 1
ATOM 732 C C . GLY A 1 91 ? 9.764 1.318 1.167 1.00 85.44 91 GLY A C 1
ATOM 733 O O . GLY A 1 91 ? 9.613 2.454 1.617 1.00 85.44 91 GLY A O 1
ATOM 734 N N . HIS A 1 92 ? 8.824 0.382 1.273 1.00 87.81 92 HIS A N 1
ATOM 735 C CA . HIS A 1 92 ? 7.538 0.600 1.941 1.00 87.81 92 HIS A CA 1
ATOM 736 C C . HIS A 1 92 ? 7.668 0.487 3.467 1.00 87.81 92 HIS A C 1
ATOM 738 O O . HIS A 1 92 ? 8.653 -0.055 3.983 1.00 87.81 92 HIS A O 1
ATOM 744 N N . LEU A 1 93 ? 6.663 0.965 4.205 1.00 85.94 93 LEU A N 1
ATOM 745 C CA . LEU A 1 93 ? 6.603 0.749 5.654 1.00 85.94 93 LEU A CA 1
ATOM 746 C C . LEU A 1 93 ? 6.264 -0.711 5.985 1.00 85.94 93 LEU A C 1
ATOM 748 O O . LEU A 1 93 ? 6.973 -1.352 6.758 1.00 85.94 93 LEU A O 1
ATOM 752 N N . LEU A 1 94 ? 5.235 -1.265 5.351 1.00 88.19 94 LEU A N 1
ATOM 753 C CA . LEU A 1 94 ? 4.901 -2.681 5.421 1.00 88.19 94 LEU A CA 1
ATOM 754 C C . LEU A 1 94 ? 4.601 -3.210 4.021 1.00 88.19 94 LEU A C 1
ATOM 756 O O . LEU A 1 94 ? 3.707 -2.714 3.341 1.00 88.19 94 LEU A O 1
ATOM 760 N N . GLU A 1 95 ? 5.288 -4.277 3.625 1.00 90.88 95 GLU A N 1
ATOM 761 C CA . GLU A 1 95 ? 4.948 -5.020 2.413 1.00 90.88 95 GLU A CA 1
ATOM 762 C C . GLU A 1 95 ? 4.915 -6.518 2.696 1.00 90.88 95 GLU A C 1
ATOM 764 O O . GLU A 1 95 ? 5.885 -7.111 3.179 1.00 90.88 95 GLU A O 1
ATOM 769 N N . LEU A 1 96 ? 3.792 -7.134 2.348 1.00 89.69 96 LEU A N 1
ATOM 770 C CA . LEU A 1 96 ? 3.628 -8.578 2.363 1.00 89.69 96 LEU A CA 1
ATOM 771 C C . LEU A 1 96 ? 3.435 -9.023 0.920 1.00 89.69 96 LEU A C 1
ATOM 773 O O . LEU A 1 96 ? 2.570 -8.495 0.223 1.00 89.69 96 LEU A O 1
ATOM 777 N N . LEU A 1 97 ? 4.274 -9.956 0.480 1.00 90.31 97 LEU A N 1
ATOM 778 C CA . LEU A 1 97 ? 4.246 -10.519 -0.864 1.00 90.31 97 LEU A CA 1
ATOM 779 C C . LEU A 1 97 ? 3.666 -11.933 -0.825 1.00 90.31 97 LEU A C 1
ATOM 781 O O . LEU A 1 97 ? 4.025 -12.717 0.054 1.00 90.31 97 LEU A O 1
ATOM 785 N N . TYR A 1 98 ? 2.818 -12.298 -1.785 1.00 90.50 98 TYR A N 1
ATOM 786 C CA . TYR A 1 98 ? 2.373 -13.691 -1.976 1.00 90.50 98 TYR A CA 1
ATOM 787 C C . TYR A 1 98 ? 1.853 -14.358 -0.691 1.00 90.50 98 TYR A C 1
ATOM 789 O O . TYR A 1 98 ? 2.176 -15.506 -0.404 1.00 90.50 98 TYR A O 1
ATOM 797 N N . SER A 1 99 ? 1.155 -13.603 0.154 1.00 88.94 99 SER A N 1
ATOM 798 C CA . SER A 1 99 ? 0.774 -14.048 1.497 1.00 88.94 99 SER A CA 1
ATOM 799 C C . SER A 1 99 ? -0.742 -14.210 1.616 1.00 88.94 99 SER A C 1
ATOM 801 O O . SER A 1 99 ? -1.505 -13.528 0.928 1.00 88.94 99 SER A O 1
ATOM 803 N N . GLU A 1 100 ? -1.189 -15.108 2.488 1.00 91.00 100 GLU A N 1
ATOM 804 C CA . GLU A 1 100 ? -2.607 -15.427 2.680 1.00 91.00 100 GLU A CA 1
ATOM 805 C C . GLU A 1 100 ? -3.030 -15.286 4.149 1.00 91.00 100 GLU A C 1
ATOM 807 O O . GLU A 1 100 ? -2.224 -15.492 5.055 1.00 91.00 100 GLU A O 1
ATOM 812 N N . ASN A 1 101 ? -4.299 -14.935 4.381 1.00 90.12 101 ASN A N 1
ATOM 813 C CA . ASN A 1 101 ? -4.899 -14.764 5.710 1.00 90.12 101 ASN A CA 1
ATOM 814 C C . ASN A 1 101 ? -4.133 -13.743 6.565 1.00 90.12 101 ASN A C 1
ATOM 816 O O . ASN A 1 101 ? -3.500 -14.079 7.565 1.00 90.12 101 ASN A O 1
ATOM 820 N N . ILE A 1 102 ? -4.180 -12.480 6.147 1.00 90.88 102 ILE A N 1
ATOM 821 C CA . ILE A 1 102 ? -3.516 -11.369 6.826 1.00 90.88 102 ILE A CA 1
ATOM 822 C C . ILE A 1 102 ? -4.549 -10.539 7.584 1.00 90.88 102 ILE A C 1
ATOM 824 O O . ILE A 1 102 ? -5.527 -10.066 7.003 1.00 90.88 102 ILE A O 1
ATOM 828 N N . ILE A 1 103 ? -4.286 -10.276 8.859 1.00 90.94 103 ILE A N 1
ATOM 829 C CA . ILE A 1 103 ? -5.057 -9.346 9.684 1.00 90.94 103 ILE A CA 1
ATOM 830 C C . ILE A 1 103 ? -4.119 -8.252 10.183 1.00 90.94 103 ILE A C 1
ATOM 832 O O . ILE A 1 103 ? -3.113 -8.537 10.824 1.00 90.94 103 ILE A O 1
ATOM 836 N N . ILE A 1 104 ? -4.459 -6.998 9.907 1.00 89.31 104 ILE A N 1
ATOM 837 C CA . ILE A 1 104 ? -3.791 -5.811 10.435 1.00 89.31 104 ILE A CA 1
ATOM 838 C C . ILE A 1 104 ? -4.831 -5.037 11.241 1.00 89.31 104 ILE A C 1
ATOM 840 O O . ILE A 1 104 ? -5.823 -4.586 10.674 1.00 89.31 104 ILE A O 1
ATOM 844 N N . SER A 1 105 ? -4.644 -4.892 12.552 1.00 85.75 105 SER A N 1
ATOM 845 C CA . SER A 1 105 ? -5.656 -4.273 13.417 1.00 85.75 105 SER A CA 1
ATOM 846 C C . SER A 1 105 ? -5.082 -3.419 14.541 1.00 85.75 105 SER A C 1
ATOM 848 O O . SER A 1 105 ? -4.075 -3.774 15.141 1.00 85.75 105 SER A O 1
ATOM 850 N N . ASN A 1 106 ? -5.766 -2.334 14.912 1.00 79.56 106 ASN A N 1
ATOM 851 C CA . ASN A 1 106 ? -5.495 -1.568 16.143 1.00 79.56 106 ASN A CA 1
ATOM 852 C C . ASN A 1 106 ? -4.046 -1.044 16.273 1.00 79.56 106 ASN A C 1
ATOM 854 O O . ASN A 1 106 ? -3.507 -0.881 17.369 1.00 79.56 106 ASN A O 1
ATOM 858 N N . VAL A 1 107 ? -3.397 -0.771 15.146 1.00 79.31 107 VAL A N 1
ATOM 859 C CA . VAL A 1 107 ? -2.035 -0.238 15.078 1.00 79.31 107 VAL A CA 1
ATOM 860 C C . VAL A 1 107 ? -2.040 1.030 14.232 1.00 79.31 107 VAL A C 1
ATOM 862 O O . VAL A 1 107 ? -2.753 1.119 13.235 1.00 79.31 107 VAL A O 1
ATOM 865 N N . THR A 1 108 ? -1.263 2.026 14.646 1.00 79.56 108 THR A N 1
ATOM 866 C CA . THR A 1 108 ? -1.099 3.286 13.916 1.00 79.56 108 THR A CA 1
ATOM 867 C C . THR A 1 108 ? 0.212 3.254 13.142 1.00 79.56 108 THR A C 1
ATOM 869 O O . THR A 1 108 ? 1.264 2.992 13.717 1.00 79.56 108 THR A O 1
ATOM 872 N N . PHE A 1 109 ? 0.172 3.546 11.848 1.00 81.31 109 PHE A N 1
ATOM 873 C CA . PHE A 1 109 ? 1.356 3.660 10.995 1.00 81.31 109 PHE A CA 1
ATOM 874 C C . PHE A 1 109 ? 1.663 5.139 10.756 1.00 81.31 109 PHE A C 1
ATOM 876 O O . PHE A 1 109 ? 0.749 5.898 10.450 1.00 81.31 109 PHE A O 1
ATOM 883 N N . VAL A 1 110 ? 2.921 5.560 10.926 1.00 79.19 110 VAL A N 1
ATOM 884 C CA . VAL A 1 110 ? 3.341 6.955 10.704 1.00 79.19 110 VAL A CA 1
ATOM 885 C C . VAL A 1 110 ? 4.700 7.045 10.020 1.00 79.19 110 VAL A C 1
ATOM 887 O O . VAL A 1 110 ? 5.584 6.209 10.223 1.00 79.19 110 VAL A O 1
ATOM 890 N N . ASN A 1 111 ? 4.901 8.135 9.277 1.00 75.88 111 ASN A N 1
ATOM 891 C CA . ASN A 1 111 ? 6.164 8.500 8.631 1.00 75.88 111 ASN A CA 1
ATOM 892 C C . ASN A 1 111 ? 6.758 7.378 7.764 1.00 75.88 111 ASN A C 1
ATOM 894 O O . ASN A 1 111 ? 7.930 7.024 7.928 1.00 75.88 111 ASN A O 1
ATOM 898 N N . ALA A 1 112 ? 5.965 6.795 6.863 1.00 80.94 112 ALA A N 1
ATOM 899 C CA . ALA A 1 112 ? 6.471 5.826 5.900 1.00 80.94 112 ALA A CA 1
ATOM 900 C C . ALA A 1 112 ? 7.544 6.454 4.982 1.00 80.94 112 ALA A C 1
ATOM 902 O O . ALA A 1 112 ? 7.383 7.584 4.520 1.00 80.94 112 ALA A O 1
ATOM 903 N N . PRO A 1 113 ? 8.641 5.743 4.670 1.00 80.38 113 PRO A N 1
ATOM 904 C CA . PRO A 1 113 ? 9.611 6.205 3.671 1.00 80.38 113 PRO A CA 1
ATOM 905 C C . PRO A 1 113 ? 8.999 6.396 2.276 1.00 80.38 113 PRO A C 1
ATOM 907 O O . PRO A 1 113 ? 9.388 7.307 1.540 1.00 80.38 113 PRO A O 1
ATOM 910 N N . TYR A 1 114 ? 8.033 5.539 1.934 1.00 80.88 114 TYR A N 1
ATOM 911 C CA . TYR A 1 114 ? 7.264 5.540 0.690 1.00 80.88 114 TYR A CA 1
ATOM 912 C C . TYR A 1 114 ? 5.788 5.219 0.993 1.00 80.88 114 TYR A C 1
ATOM 914 O O . TYR A 1 114 ? 5.220 5.853 1.876 1.00 80.88 114 TYR A O 1
ATOM 922 N N . TRP A 1 115 ? 5.163 4.247 0.318 1.00 80.25 115 TRP A N 1
ATOM 923 C CA . TRP A 1 115 ? 3.801 3.789 0.645 1.00 80.25 115 TRP A CA 1
ATOM 924 C C . TRP A 1 115 ? 3.728 3.084 2.008 1.00 80.25 115 TRP A C 1
ATOM 926 O O . TRP A 1 115 ? 4.707 2.457 2.441 1.00 80.25 115 TRP A O 1
ATOM 936 N N . ASN A 1 116 ? 2.576 3.177 2.683 1.00 78.50 116 ASN A N 1
ATOM 937 C CA . ASN A 1 116 ? 2.394 2.632 4.029 1.00 78.50 116 ASN A CA 1
ATOM 938 C C . ASN A 1 116 ? 2.147 1.124 4.009 1.00 78.50 116 ASN A C 1
ATOM 940 O O . ASN A 1 116 ? 3.045 0.355 4.359 1.00 78.50 116 ASN A O 1
ATOM 944 N N . LEU A 1 117 ? 0.939 0.699 3.629 1.00 80.62 117 LEU A N 1
ATOM 945 C CA . LEU A 1 117 ? 0.538 -0.706 3.644 1.00 80.62 117 LEU A CA 1
ATOM 946 C C . LEU A 1 117 ? 0.422 -1.231 2.222 1.00 80.62 117 LEU A C 1
ATOM 948 O O . LEU A 1 117 ? -0.485 -0.853 1.491 1.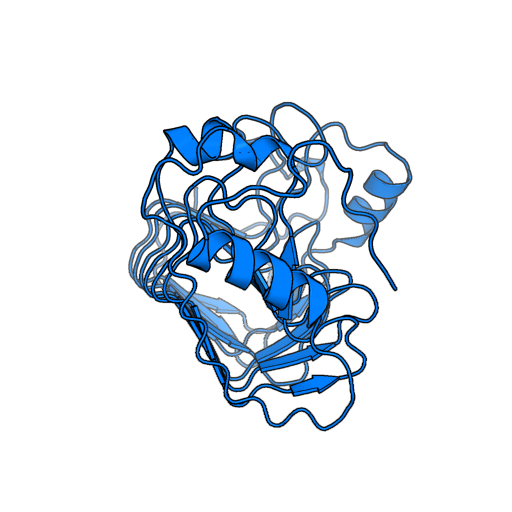00 80.62 117 LEU A O 1
ATOM 952 N N . HIS A 1 118 ? 1.303 -2.156 1.858 1.00 87.31 118 HIS A N 1
ATOM 953 C CA . HIS A 1 118 ? 1.388 -2.675 0.498 1.00 87.31 118 HIS A CA 1
ATOM 954 C C . HIS A 1 118 ? 1.172 -4.201 0.453 1.00 87.31 118 HIS A C 1
ATOM 956 O O . HIS A 1 118 ? 2.125 -4.967 0.265 1.00 87.31 118 HIS A O 1
ATOM 962 N N . PRO A 1 119 ? -0.068 -4.694 0.661 1.00 85.06 119 PRO A N 1
ATOM 963 C CA . PRO A 1 119 ? -0.398 -6.094 0.421 1.00 85.06 119 PRO A CA 1
ATOM 964 C C . PRO A 1 119 ? -0.362 -6.381 -1.084 1.00 85.06 119 PRO A C 1
ATOM 966 O O . PRO A 1 119 ? -1.258 -5.984 -1.839 1.00 85.06 119 PRO A O 1
ATOM 969 N N . THR A 1 120 ? 0.675 -7.096 -1.512 1.00 86.19 120 THR A N 1
ATOM 970 C CA . THR A 1 120 ? 0.961 -7.346 -2.923 1.00 86.19 120 THR A CA 1
ATOM 971 C C . THR A 1 120 ? 0.901 -8.837 -3.226 1.00 86.19 120 THR A C 1
ATOM 973 O O . THR A 1 120 ? 1.615 -9.632 -2.615 1.00 86.19 120 THR A O 1
ATOM 976 N N . TYR A 1 121 ? 0.085 -9.236 -4.200 1.00 88.38 121 TYR A N 1
ATOM 977 C CA . TYR A 1 121 ? -0.151 -10.654 -4.518 1.00 88.38 121 TYR A CA 1
ATOM 978 C C . TYR A 1 121 ? -0.753 -11.428 -3.338 1.00 88.38 121 TYR A C 1
ATOM 980 O O . TYR A 1 121 ? -0.523 -12.626 -3.181 1.00 88.38 121 TYR A O 1
ATOM 988 N N . CYS A 1 122 ? -1.486 -10.732 -2.469 1.00 79.62 122 CYS A N 1
ATOM 989 C CA . CYS A 1 122 ? -2.028 -11.294 -1.245 1.00 79.62 122 CYS A CA 1
ATOM 990 C C . CYS A 1 122 ? -3.479 -11.721 -1.417 1.00 79.62 122 CYS A C 1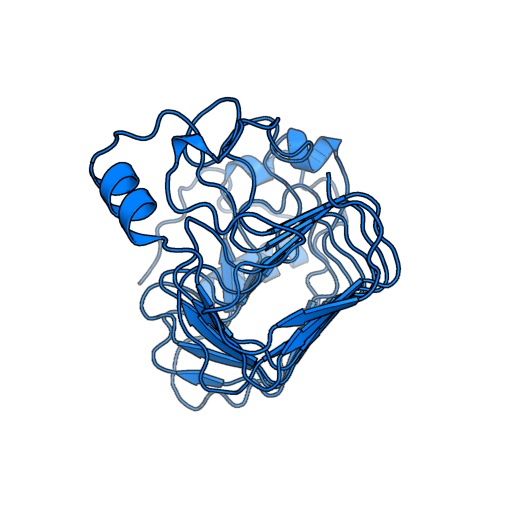
ATOM 992 O O . CYS A 1 122 ? -4.220 -11.178 -2.241 1.00 79.62 122 CYS A O 1
ATOM 994 N N . THR A 1 123 ? -3.902 -12.663 -0.579 1.00 66.06 123 THR A N 1
ATOM 995 C CA . THR A 1 123 ? -5.294 -13.097 -0.530 1.00 66.06 123 THR A CA 1
ATOM 996 C C . THR A 1 123 ? -5.841 -13.103 0.895 1.00 66.06 123 THR A C 1
ATOM 998 O O . THR A 1 123 ? -5.200 -13.624 1.798 1.00 66.06 123 THR A O 1
ATOM 1001 N N . GLY A 1 124 ? -7.033 -12.538 1.116 1.00 63.44 124 GLY A N 1
ATOM 1002 C CA . GLY A 1 124 ? -7.649 -12.514 2.449 1.00 63.44 124 GLY A CA 1
ATOM 1003 C C . GLY A 1 124 ? -6.958 -11.527 3.390 1.00 63.44 124 GLY A C 1
ATOM 1004 O O . GLY A 1 124 ? -6.333 -11.935 4.362 1.00 63.44 124 GLY A O 1
ATOM 1005 N N . VAL A 1 125 ? -7.047 -10.231 3.085 1.00 68.44 125 VAL A N 1
ATOM 1006 C CA . VAL A 1 125 ? -6.418 -9.161 3.878 1.00 68.44 125 VAL A CA 1
ATOM 1007 C C . VAL A 1 125 ? -7.498 -8.357 4.588 1.00 68.44 125 VAL A C 1
ATOM 1009 O O . VAL A 1 125 ? -8.402 -7.852 3.929 1.00 68.44 125 VAL A O 1
ATOM 1012 N N . THR A 1 126 ? -7.417 -8.210 5.908 1.00 66.38 126 THR A N 1
ATOM 1013 C CA . THR A 1 126 ? -8.290 -7.323 6.692 1.00 66.38 126 THR A CA 1
ATOM 1014 C C . THR A 1 126 ? -7.467 -6.237 7.364 1.00 66.38 126 THR A C 1
ATOM 1016 O O . THR A 1 126 ? -6.526 -6.550 8.085 1.00 66.38 126 THR A O 1
ATOM 1019 N N . ILE A 1 127 ? -7.819 -4.972 7.125 1.00 73.19 127 ILE A N 1
ATOM 1020 C CA . ILE A 1 127 ? -7.167 -3.807 7.734 1.00 73.19 127 ILE A CA 1
ATOM 1021 C C . ILE A 1 127 ? -8.205 -3.034 8.551 1.00 73.19 127 ILE A C 1
ATOM 1023 O O . ILE A 1 127 ? -9.213 -2.605 7.990 1.00 73.19 127 ILE A O 1
ATOM 1027 N N . LEU A 1 128 ? -7.937 -2.890 9.854 1.00 57.72 128 LEU A N 1
ATOM 1028 C CA . LEU A 1 128 ? -8.737 -2.181 10.860 1.00 57.72 128 LEU A CA 1
ATOM 1029 C C . LEU A 1 128 ? -7.856 -1.131 11.552 1.00 57.72 128 LEU A C 1
ATOM 1031 O O . LEU A 1 128 ? -6.920 -1.494 12.270 1.00 57.72 128 LEU A O 1
ATOM 1035 N N . ALA A 1 129 ? -8.125 0.161 11.371 1.00 57.72 129 ALA A N 1
ATOM 1036 C CA . ALA A 1 129 ? -7.258 1.221 11.891 1.00 57.72 129 ALA A CA 1
ATOM 1037 C C . ALA A 1 129 ? -8.071 2.342 12.562 1.00 57.72 129 ALA A C 1
ATOM 1039 O O . ALA A 1 129 ? -8.961 2.898 11.938 1.00 57.72 129 ALA A O 1
ATOM 1040 N N . PRO A 1 130 ? -7.779 2.746 13.808 1.00 48.41 130 PRO A N 1
ATOM 1041 C CA . PRO A 1 130 ? -8.542 3.790 14.493 1.00 48.41 130 PRO A CA 1
ATOM 1042 C C . PRO A 1 130 ? -8.783 5.047 13.647 1.00 48.41 130 PRO A C 1
ATOM 1044 O O . PRO A 1 130 ? -7.956 5.421 12.811 1.00 48.41 130 PRO A O 1
ATOM 1047 N N . VAL A 1 131 ? -9.903 5.739 13.896 1.00 46.91 131 VAL A N 1
ATOM 1048 C CA . VAL A 1 131 ? -10.346 6.869 13.065 1.00 46.91 131 VAL A CA 1
ATOM 1049 C C . VAL A 1 131 ? -9.496 8.158 13.202 1.00 46.91 131 VAL A C 1
ATOM 1051 O O . VAL A 1 131 ? -9.985 9.258 12.979 1.00 46.91 131 VAL A O 1
ATOM 1054 N N . ASN A 1 132 ? -8.221 8.054 13.574 1.00 46.28 132 ASN A N 1
ATOM 1055 C CA . ASN A 1 132 ? -7.311 9.174 13.807 1.00 46.28 132 ASN A CA 1
ATOM 1056 C C . ASN A 1 132 ? -5.849 8.934 13.348 1.00 46.28 132 ASN A C 1
ATOM 1058 O O . ASN A 1 132 ? -4.964 9.678 13.768 1.00 46.28 132 ASN A O 1
ATOM 1062 N N . SER A 1 133 ? -5.565 7.942 12.491 1.00 42.06 133 SER A N 1
ATOM 1063 C CA . SER A 1 133 ? -4.201 7.619 12.009 1.00 42.06 133 SER A CA 1
ATOM 1064 C C . SER A 1 133 ? -3.766 8.401 10.732 1.00 42.06 133 SER A C 1
ATOM 1066 O O . SER A 1 133 ? -4.532 8.437 9.769 1.00 42.06 133 SER A O 1
ATOM 1068 N N . PRO A 1 134 ? -2.564 9.031 10.656 1.00 42.00 134 PRO A N 1
ATOM 1069 C CA . PRO A 1 134 ? -2.211 9.890 9.503 1.00 42.00 134 PRO A CA 1
ATOM 1070 C C . PRO A 1 134 ? -0.934 9.537 8.656 1.00 42.00 134 PRO A C 1
ATOM 1072 O O . PRO A 1 134 ? 0.070 9.079 9.192 1.00 42.00 134 PRO A O 1
ATOM 1075 N N . ASN A 1 135 ? -0.976 9.911 7.354 1.00 47.31 135 ASN A N 1
ATOM 1076 C CA . ASN A 1 135 ? 0.045 10.262 6.309 1.00 47.31 135 ASN A CA 1
ATOM 1077 C C . ASN A 1 135 ? 0.547 9.237 5.241 1.00 47.31 135 ASN A C 1
ATOM 1079 O O . ASN A 1 135 ? 0.812 8.094 5.579 1.00 47.31 135 ASN A O 1
ATOM 1083 N N . THR A 1 136 ? 0.782 9.750 3.996 1.00 53.19 136 THR A N 1
ATOM 1084 C CA . THR A 1 136 ? 1.252 9.157 2.683 1.00 53.19 136 THR A CA 1
ATOM 1085 C C . THR A 1 136 ? 0.505 7.905 2.200 1.00 53.19 136 THR A C 1
ATOM 1087 O O . THR A 1 136 ? -0.209 7.361 3.026 1.00 53.19 136 THR A O 1
ATOM 1090 N N . ASP A 1 137 ? 0.585 7.491 0.910 1.00 60.12 137 ASP A N 1
ATOM 1091 C CA . ASP A 1 137 ? -0.318 6.460 0.320 1.00 60.12 137 ASP A CA 1
ATOM 1092 C C . ASP A 1 137 ? -0.695 5.392 1.347 1.00 60.12 137 ASP A C 1
ATOM 1094 O O . ASP A 1 137 ? 0.182 4.747 1.944 1.00 60.12 137 ASP A O 1
ATOM 1098 N N . GLY A 1 138 ? -1.984 5.363 1.688 1.00 82.31 138 GLY A N 1
ATOM 1099 C CA . GLY A 1 138 ? -2.422 4.744 2.933 1.00 82.31 138 GLY A CA 1
ATOM 1100 C C . GLY A 1 138 ? -2.395 3.230 2.816 1.00 82.31 138 GLY A C 1
ATOM 1101 O O . GLY A 1 138 ? -1.708 2.536 3.568 1.00 82.31 138 GLY A O 1
ATOM 1102 N N . ILE A 1 139 ? -3.165 2.716 1.862 1.00 91.19 139 ILE A N 1
ATOM 1103 C CA . ILE A 1 139 ? -3.275 1.287 1.602 1.00 91.19 139 ILE A CA 1
ATOM 1104 C C . ILE A 1 139 ? -3.274 1.050 0.097 1.00 91.19 139 ILE A C 1
ATOM 1106 O O . ILE A 1 139 ? -4.137 1.560 -0.619 1.00 91.19 139 ILE A O 1
ATOM 1110 N N . ASP A 1 140 ? -2.376 0.181 -0.352 1.00 92.81 140 ASP A N 1
ATOM 1111 C CA . ASP A 1 140 ? -2.162 -0.139 -1.758 1.00 92.81 140 ASP A CA 1
ATOM 1112 C C . ASP A 1 140 ? -2.420 -1.630 -2.025 1.00 92.81 140 ASP A C 1
ATOM 1114 O O . ASP A 1 140 ? -1.478 -2.424 -2.119 1.00 92.81 140 ASP A O 1
ATOM 1118 N N . PRO A 1 141 ? -3.682 -2.091 -2.131 1.00 93.50 141 PRO A N 1
ATOM 1119 C CA . PRO A 1 141 ? -3.950 -3.445 -2.588 1.00 93.50 141 PRO A CA 1
ATOM 1120 C C . PRO A 1 141 ? -3.462 -3.600 -4.026 1.00 93.50 141 PRO A C 1
ATOM 1122 O O . PRO A 1 141 ? -4.023 -3.014 -4.958 1.00 93.50 141 PRO A O 1
ATOM 1125 N N . LYS A 1 142 ? -2.414 -4.407 -4.202 1.00 93.81 142 LYS A N 1
ATOM 1126 C CA . LYS A 1 142 ? -1.766 -4.589 -5.495 1.00 93.81 142 LYS A CA 1
ATOM 1127 C C . LYS A 1 142 ? -1.808 -6.032 -5.961 1.00 93.81 142 LYS A C 1
ATOM 1129 O O . LYS A 1 142 ? -1.194 -6.899 -5.344 1.00 93.81 142 LYS A O 1
ATOM 1134 N N . SER A 1 143 ? -2.476 -6.278 -7.087 1.00 94.50 143 SER A N 1
ATOM 1135 C CA . SER A 1 143 ? -2.671 -7.629 -7.628 1.00 94.50 143 SER A CA 1
ATOM 1136 C C . SER A 1 143 ? -3.154 -8.609 -6.544 1.00 94.50 143 SER A C 1
ATOM 1138 O O . SER A 1 143 ? -2.666 -9.731 -6.443 1.00 94.50 143 SER A O 1
ATOM 1140 N N . SER A 1 144 ? -4.052 -8.140 -5.675 1.00 95.94 144 SER A N 1
ATOM 1141 C CA . SER A 1 144 ? -4.493 -8.840 -4.465 1.00 95.94 144 SER A CA 1
ATOM 1142 C C . SER A 1 144 ? -5.987 -9.152 -4.539 1.00 95.94 144 SER A C 1
ATOM 1144 O O . SER A 1 144 ? -6.762 -8.412 -5.147 1.00 95.94 144 SER A O 1
ATOM 1146 N N . SER A 1 145 ? -6.406 -10.249 -3.908 1.00 94.62 145 SER A N 1
ATOM 1147 C CA . SER A 1 145 ? -7.787 -10.737 -3.956 1.00 94.62 145 SER A CA 1
ATOM 1148 C C . SER A 1 145 ? -8.401 -10.867 -2.561 1.00 94.62 145 SER A C 1
ATOM 1150 O O . SER A 1 145 ? -7.715 -11.216 -1.607 1.00 94.62 145 SER A O 1
ATOM 1152 N N . ARG A 1 146 ? -9.718 -10.665 -2.424 1.00 94.56 146 ARG A N 1
ATOM 1153 C CA . ARG A 1 146 ? -10.429 -10.789 -1.130 1.00 94.56 146 ARG A CA 1
ATOM 1154 C C . ARG A 1 146 ? -9.823 -9.857 -0.069 1.00 94.56 146 ARG A C 1
ATOM 1156 O O . ARG A 1 146 ? -9.350 -10.304 0.975 1.00 94.56 146 ARG A O 1
ATOM 1163 N N . VAL A 1 147 ? -9.800 -8.561 -0.365 1.00 95.69 147 VAL A N 1
ATOM 1164 C CA . VAL A 1 147 ? -9.273 -7.523 0.535 1.00 95.69 147 VAL A CA 1
ATOM 1165 C C . VAL A 1 147 ? -10.435 -6.771 1.174 1.00 95.69 147 VAL A C 1
ATOM 1167 O O . VAL A 1 147 ? -11.371 -6.361 0.491 1.00 95.69 147 VAL A O 1
ATOM 1170 N N . LYS A 1 148 ? -10.373 -6.569 2.486 1.00 93.25 148 LYS A N 1
ATOM 1171 C CA . LYS A 1 148 ? -11.338 -5.798 3.262 1.00 93.25 148 LYS A CA 1
ATOM 1172 C C . LYS A 1 148 ? -10.609 -4.701 4.029 1.00 93.25 148 LYS A C 1
ATOM 1174 O O . LYS A 1 148 ? -9.778 -4.980 4.888 1.00 93.25 148 LYS A O 1
ATOM 1179 N N . ILE A 1 149 ? -10.935 -3.458 3.712 1.00 92.38 149 ILE A N 1
ATOM 1180 C CA . ILE A 1 149 ? -10.465 -2.270 4.419 1.00 92.38 149 ILE A CA 1
ATOM 1181 C C . ILE A 1 149 ? -11.686 -1.703 5.125 1.00 92.38 149 ILE A C 1
ATOM 1183 O O . ILE A 1 149 ? -12.646 -1.303 4.462 1.00 92.38 149 ILE A O 1
ATOM 1187 N N . GLU A 1 150 ? -11.696 -1.717 6.453 1.00 86.88 150 GLU A N 1
ATOM 1188 C CA . GLU A 1 150 ? -12.836 -1.194 7.193 1.00 86.88 150 GLU A CA 1
ATOM 1189 C C . GLU A 1 150 ? -12.449 -0.474 8.471 1.00 86.88 150 GLU A C 1
ATOM 1191 O O . GLU A 1 150 ? -11.401 -0.758 9.040 1.00 86.88 150 GLU A O 1
ATOM 1196 N N . ASP A 1 151 ? -13.305 0.456 8.902 1.00 86.31 151 ASP A N 1
ATOM 1197 C CA . ASP A 1 151 ? -13.110 1.226 10.134 1.00 86.31 151 ASP A CA 1
ATOM 1198 C C . ASP A 1 151 ? -11.703 1.818 10.171 1.00 86.31 151 ASP A C 1
ATOM 1200 O O . ASP A 1 151 ? -10.906 1.448 11.023 1.00 86.31 151 ASP A O 1
ATOM 1204 N N . CYS A 1 152 ? -11.385 2.642 9.169 1.00 85.19 152 CYS A N 1
ATOM 1205 C CA . CYS A 1 152 ? -10.063 3.226 8.949 1.00 85.19 152 CYS A CA 1
ATOM 1206 C C . CYS A 1 152 ? -10.159 4.752 8.886 1.00 85.19 152 CYS A C 1
ATOM 1208 O O . CYS A 1 152 ? -11.103 5.288 8.302 1.00 85.19 152 CYS A O 1
ATOM 1210 N N . TYR A 1 153 ? -9.156 5.458 9.409 1.00 84.56 153 TYR A N 1
ATOM 1211 C CA . TYR A 1 153 ? -8.916 6.864 9.074 1.00 84.56 153 TYR A CA 1
ATOM 1212 C C . TYR A 1 153 ? -7.540 7.030 8.479 1.00 84.56 153 TYR A C 1
ATOM 1214 O O . TYR A 1 153 ? -6.564 6.514 9.016 1.00 84.56 153 TYR A O 1
ATOM 1222 N N . ILE A 1 154 ? -7.493 7.725 7.349 1.00 86.19 154 ILE A N 1
ATOM 1223 C CA . ILE A 1 154 ? -6.280 7.888 6.565 1.00 86.19 154 ILE A CA 1
ATOM 1224 C C . ILE A 1 154 ? -6.145 9.359 6.208 1.00 86.19 154 ILE A C 1
ATOM 1226 O O . ILE A 1 154 ? -6.939 9.903 5.445 1.00 86.19 154 ILE A O 1
ATOM 1230 N N . VAL A 1 155 ? -5.098 9.998 6.713 1.00 84.50 155 VAL A N 1
ATOM 1231 C CA . VAL A 1 155 ? -4.593 11.240 6.113 1.00 84.50 155 VAL A CA 1
ATOM 1232 C C . VAL A 1 155 ? -3.555 10.837 5.076 1.00 84.50 155 VAL A C 1
ATOM 1234 O O . VAL A 1 155 ? -2.729 9.992 5.374 1.00 84.50 155 VAL A O 1
ATOM 1237 N N . SER A 1 156 ? -3.549 11.389 3.873 1.00 82.19 156 SER A N 1
ATOM 1238 C CA . SER A 1 156 ? -2.496 11.110 2.892 1.00 82.19 156 SER A CA 1
ATOM 1239 C C . SER A 1 156 ? -2.118 12.381 2.142 1.00 82.19 156 SER A C 1
ATOM 1241 O O . SER A 1 156 ? -2.923 13.297 2.006 1.00 82.19 156 SER A O 1
ATOM 1243 N N . GLY A 1 157 ? -0.859 12.455 1.707 1.00 79.25 157 GLY A N 1
ATOM 1244 C CA . GLY A 1 157 ? -0.417 13.468 0.741 1.00 79.25 157 GLY A CA 1
ATOM 1245 C C . GLY A 1 157 ? -0.689 13.055 -0.711 1.00 79.25 157 GLY A C 1
ATOM 1246 O O . GLY A 1 157 ? -0.498 13.858 -1.616 1.00 79.25 157 GLY A O 1
ATOM 1247 N N . ASP A 1 158 ? -1.115 11.809 -0.921 1.00 83.38 158 ASP A N 1
ATOM 1248 C CA . ASP A 1 158 ? -1.530 11.243 -2.205 1.00 83.38 158 ASP A CA 1
ATOM 1249 C C . ASP A 1 158 ? -2.768 10.345 -1.948 1.00 83.38 158 ASP A C 1
ATOM 1251 O O . ASP A 1 158 ? -3.612 10.722 -1.131 1.00 83.38 158 ASP A O 1
ATOM 1255 N N . ASP A 1 159 ? -2.966 9.217 -2.615 1.00 87.12 159 ASP A N 1
ATOM 1256 C CA . ASP A 1 159 ? -4.196 8.431 -2.524 1.00 87.12 159 ASP A CA 1
ATOM 1257 C C . ASP A 1 159 ? -4.352 7.787 -1.128 1.00 87.12 159 ASP A C 1
ATOM 1259 O O . ASP A 1 159 ? -3.424 7.210 -0.561 1.00 87.12 159 ASP A O 1
ATOM 1263 N N . CYS A 1 160 ? -5.537 7.858 -0.516 1.00 88.00 160 CYS A N 1
ATOM 1264 C CA . CYS A 1 160 ? -5.766 7.184 0.768 1.00 88.00 160 CYS A CA 1
ATOM 1265 C C . CYS A 1 160 ? -5.859 5.663 0.595 1.00 88.00 160 CYS A C 1
ATOM 1267 O O . CYS A 1 160 ? -5.275 4.916 1.380 1.00 88.00 160 CYS A O 1
ATOM 1269 N N . VAL A 1 161 ? -6.559 5.203 -0.443 1.00 92.12 161 VAL A N 1
ATOM 1270 C CA . VAL A 1 161 ? -6.534 3.810 -0.897 1.00 92.12 161 VAL A CA 1
ATOM 1271 C C . VAL A 1 161 ? -6.271 3.784 -2.397 1.00 92.12 161 VAL A C 1
ATOM 1273 O O . VAL A 1 161 ? -7.110 4.256 -3.162 1.00 92.12 161 VAL A O 1
ATOM 1276 N N . ALA A 1 162 ? -5.156 3.198 -2.826 1.00 91.62 162 ALA A N 1
ATOM 1277 C CA . ALA A 1 162 ? -4.805 3.056 -4.237 1.00 91.62 162 ALA A CA 1
ATOM 1278 C C . ALA A 1 162 ? -4.831 1.585 -4.664 1.00 91.62 162 ALA A C 1
ATOM 1280 O O . ALA A 1 162 ? -3.925 0.804 -4.386 1.00 91.62 162 ALA A O 1
ATOM 1281 N N . VAL A 1 163 ? -5.877 1.187 -5.382 1.00 92.12 163 VAL A N 1
ATOM 1282 C CA . VAL A 1 163 ? -5.956 -0.157 -5.956 1.00 92.12 163 VAL A CA 1
ATOM 1283 C C . VAL A 1 163 ? -5.104 -0.207 -7.222 1.00 92.12 163 VAL A C 1
ATOM 1285 O O . VAL A 1 163 ? -5.312 0.574 -8.153 1.00 92.12 163 VAL A O 1
ATOM 1288 N N . LYS A 1 164 ? -4.153 -1.145 -7.250 1.00 92.06 164 LYS A N 1
ATOM 1289 C CA . LYS A 1 164 ? -3.162 -1.333 -8.322 1.00 92.06 164 LYS A CA 1
ATOM 1290 C C . LYS A 1 164 ? -3.125 -2.794 -8.772 1.00 92.06 164 LYS A C 1
ATOM 1292 O O . LYS A 1 164 ? -3.590 -3.682 -8.064 1.00 92.06 164 LYS A O 1
ATOM 1297 N N . SER A 1 165 ? -2.547 -3.084 -9.927 1.00 89.88 165 SER A N 1
ATOM 1298 C CA . SER A 1 165 ? -2.369 -4.442 -10.457 1.00 89.88 165 SER A CA 1
ATOM 1299 C C . SER A 1 165 ? -1.193 -4.605 -11.430 1.00 89.88 165 SER A C 1
ATOM 1301 O O . SER A 1 165 ? -1.157 -5.545 -12.217 1.00 89.88 165 SER A O 1
ATOM 1303 N N . GLY A 1 166 ? -0.191 -3.727 -11.367 1.00 86.56 166 GLY A N 1
ATOM 1304 C CA . GLY A 1 166 ? 1.026 -3.860 -12.173 1.00 86.56 166 GLY A CA 1
ATOM 1305 C C . GLY A 1 166 ? 1.147 -2.795 -13.251 1.00 86.56 166 GLY A C 1
ATOM 1306 O O . GLY A 1 166 ? 0.172 -2.144 -13.615 1.00 86.56 166 GLY A O 1
ATOM 1307 N N . TRP A 1 167 ? 2.365 -2.593 -13.736 1.00 85.62 167 TRP A N 1
ATOM 1308 C CA . TRP A 1 167 ? 2.717 -1.466 -14.587 1.00 85.62 167 TRP A CA 1
ATOM 1309 C C . TRP A 1 167 ? 3.118 -1.923 -15.990 1.00 85.62 167 TRP A C 1
ATOM 1311 O O . TRP A 1 167 ? 3.965 -2.807 -16.138 1.00 85.62 167 TRP A O 1
ATOM 1321 N N . ASP A 1 168 ? 2.504 -1.304 -16.996 1.00 80.19 168 ASP A N 1
ATOM 1322 C CA . ASP A 1 168 ? 2.783 -1.465 -18.423 1.00 80.19 168 ASP A CA 1
ATOM 1323 C C . ASP A 1 168 ? 2.857 -2.951 -18.846 1.00 80.19 168 ASP A C 1
ATOM 1325 O O . ASP A 1 168 ? 2.051 -3.783 -18.409 1.00 80.19 168 ASP A O 1
ATOM 1329 N N . GLU A 1 169 ? 3.827 -3.313 -19.688 1.00 80.69 169 GLU A N 1
ATOM 1330 C CA . GLU A 1 169 ? 4.022 -4.671 -20.194 1.00 80.69 169 GLU A CA 1
ATOM 1331 C C . GLU A 1 169 ? 4.287 -5.698 -19.084 1.00 80.69 169 GLU A C 1
ATOM 1333 O O . GLU A 1 169 ? 3.958 -6.877 -19.235 1.00 80.69 169 GLU A O 1
ATOM 1338 N N . TYR A 1 170 ? 4.848 -5.266 -17.950 1.00 87.50 170 TYR A N 1
ATOM 1339 C CA . TYR A 1 170 ? 5.123 -6.140 -16.813 1.00 87.50 170 TYR A CA 1
ATOM 1340 C C . TYR A 1 170 ? 3.841 -6.501 -16.076 1.00 87.50 170 TYR A C 1
ATOM 1342 O O . TYR A 1 170 ? 3.667 -7.659 -15.708 1.00 87.50 170 TYR A O 1
ATOM 1350 N N . GLY A 1 171 ? 2.930 -5.541 -15.901 1.00 85.62 171 GLY A N 1
ATOM 1351 C CA . GLY A 1 171 ? 1.612 -5.791 -15.327 1.00 85.62 171 GLY A CA 1
ATOM 1352 C C . GLY A 1 171 ? 0.777 -6.711 -16.213 1.00 85.62 171 GLY A C 1
ATOM 1353 O O . GLY A 1 171 ? 0.253 -7.707 -15.717 1.00 85.62 171 GLY A O 1
ATOM 1354 N N . ILE A 1 172 ? 0.755 -6.445 -17.526 1.00 80.25 172 ILE A N 1
ATOM 1355 C CA . ILE A 1 172 ? 0.062 -7.289 -18.516 1.00 80.25 172 ILE A CA 1
ATOM 1356 C C . ILE A 1 172 ? 0.612 -8.716 -18.478 1.00 80.25 172 ILE A C 1
ATOM 1358 O O . ILE A 1 172 ? -0.141 -9.678 -18.359 1.00 80.25 172 ILE A O 1
ATOM 1362 N N . ARG A 1 173 ? 1.939 -8.876 -18.546 1.00 85.12 173 ARG A N 1
ATOM 1363 C CA . ARG A 1 173 ? 2.580 -10.198 -18.545 1.00 85.12 173 ARG A CA 1
ATOM 1364 C C . ARG A 1 173 ? 2.391 -10.935 -17.223 1.00 85.12 173 ARG A C 1
ATOM 1366 O O . ARG A 1 173 ? 2.291 -12.160 -17.224 1.00 85.12 173 ARG A O 1
ATOM 1373 N N . PHE A 1 174 ? 2.400 -10.209 -16.107 1.00 92.06 174 PHE A N 1
ATOM 1374 C CA . PHE A 1 174 ? 2.185 -10.792 -14.788 1.00 92.06 174 PHE A CA 1
ATOM 1375 C C . PHE A 1 174 ? 0.736 -11.262 -14.607 1.00 92.06 174 PHE A C 1
ATOM 1377 O O . PHE A 1 174 ? 0.514 -12.257 -13.924 1.00 92.06 174 PHE A O 1
ATOM 1384 N N . ASN A 1 175 ? -0.217 -10.596 -15.272 1.00 87.25 175 ASN A N 1
ATOM 1385 C CA . ASN A 1 175 ? -1.603 -11.031 -15.444 1.00 87.25 175 ASN A CA 1
ATOM 1386 C C . ASN A 1 175 ? -2.300 -11.415 -14.126 1.00 87.25 175 ASN A C 1
ATOM 1388 O O . ASN A 1 175 ? -2.906 -12.481 -13.998 1.00 87.25 175 ASN A O 1
ATOM 1392 N N . MET A 1 176 ? -2.162 -10.555 -13.115 1.00 91.50 176 MET A N 1
ATOM 1393 C CA . MET A 1 176 ? -2.757 -10.767 -11.799 1.00 91.50 176 MET A CA 1
ATOM 1394 C C . MET A 1 176 ? -3.579 -9.540 -11.393 1.00 91.50 176 MET A C 1
ATOM 1396 O O . MET A 1 176 ? -2.997 -8.524 -10.990 1.00 91.50 176 MET A O 1
ATOM 1400 N N . PRO A 1 177 ? -4.917 -9.613 -11.481 1.00 87.50 177 PRO A N 1
ATOM 1401 C CA . PRO A 1 177 ? -5.773 -8.479 -11.177 1.00 87.50 177 PRO A CA 1
ATOM 1402 C C . PRO A 1 177 ? -5.877 -8.220 -9.675 1.00 87.50 177 PRO A C 1
ATOM 1404 O O . PRO A 1 177 ? -5.718 -9.124 -8.852 1.00 87.50 177 PRO A O 1
ATOM 1407 N N . SER A 1 178 ? -6.232 -6.985 -9.325 1.00 91.25 178 SER A N 1
ATOM 1408 C CA . SER A 1 178 ? -6.788 -6.675 -8.005 1.00 91.25 178 SER A CA 1
ATOM 1409 C C . SER A 1 178 ? -8.300 -6.848 -8.031 1.00 91.25 178 SER A C 1
ATOM 1411 O O . SER A 1 178 ? -8.976 -6.258 -8.878 1.00 91.25 178 SER A O 1
ATOM 1413 N N . GLN A 1 179 ? -8.836 -7.675 -7.129 1.00 84.81 179 GLN A N 1
ATOM 1414 C CA . GLN A 1 179 ? -10.242 -8.071 -7.192 1.00 84.81 179 GLN A CA 1
ATOM 1415 C C . GLN A 1 179 ? -10.891 -8.429 -5.855 1.00 84.81 179 GLN A C 1
ATOM 1417 O O . GLN A 1 179 ? -10.220 -8.810 -4.899 1.00 84.81 179 GLN A O 1
ATOM 1422 N N . HIS A 1 180 ? -12.223 -8.366 -5.800 1.00 89.31 180 H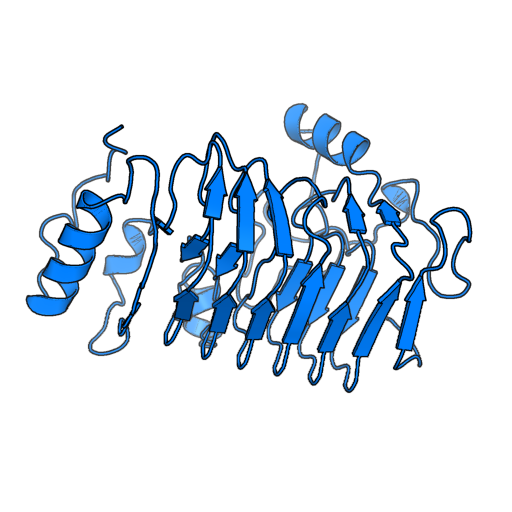IS A N 1
ATOM 1423 C CA . HIS A 1 180 ? -13.003 -8.667 -4.594 1.00 89.31 180 HIS A CA 1
ATOM 1424 C C . HIS A 1 180 ? -12.543 -7.812 -3.406 1.00 89.31 180 HIS A C 1
ATOM 1426 O O . HIS A 1 180 ? -12.136 -8.328 -2.360 1.00 89.31 180 HIS A O 1
ATOM 1432 N N . ILE A 1 181 ? -12.553 -6.495 -3.608 1.00 88.62 181 ILE A N 1
ATOM 1433 C CA . ILE A 1 181 ? -12.085 -5.509 -2.635 1.00 88.62 181 ILE A CA 1
ATOM 1434 C C . ILE A 1 181 ? -13.293 -4.779 -2.058 1.00 88.62 181 ILE A C 1
ATOM 1436 O O . ILE A 1 181 ? -14.096 -4.213 -2.797 1.00 88.62 181 ILE A O 1
ATOM 1440 N N . VAL A 1 182 ? -13.416 -4.770 -0.733 1.00 86.88 182 VAL A N 1
ATOM 1441 C CA . VAL A 1 182 ? -14.448 -4.023 -0.009 1.00 86.88 182 VAL A CA 1
ATOM 1442 C C . VAL A 1 182 ? -13.784 -2.954 0.845 1.00 86.88 182 VAL A C 1
ATOM 1444 O O . VAL A 1 182 ? -12.962 -3.267 1.703 1.00 86.88 182 VAL A O 1
ATOM 1447 N N . ILE A 1 183 ? -14.170 -1.701 0.626 1.00 86.88 183 ILE A N 1
ATOM 1448 C CA . ILE A 1 183 ? -13.730 -0.532 1.389 1.00 86.88 183 ILE A CA 1
ATOM 1449 C C . ILE A 1 183 ? -14.965 0.032 2.089 1.00 86.88 183 ILE A C 1
ATOM 1451 O O . ILE A 1 183 ? -15.926 0.416 1.428 1.00 86.88 183 ILE A O 1
ATOM 1455 N N . GLN A 1 184 ? -15.005 0.061 3.416 1.00 81.62 184 GLN A N 1
ATOM 1456 C CA . GLN A 1 184 ? -16.196 0.556 4.109 1.00 81.62 184 GLN A CA 1
ATOM 1457 C C . GLN A 1 184 ? -15.883 1.287 5.400 1.00 81.62 184 GLN A C 1
ATOM 1459 O O . GLN A 1 184 ? -14.944 0.915 6.089 1.00 81.62 184 GLN A O 1
ATOM 1464 N N . ARG A 1 185 ? -16.683 2.294 5.766 1.00 81.75 185 ARG A N 1
ATOM 1465 C CA . ARG A 1 185 ? -16.440 3.065 7.002 1.00 81.75 185 ARG A CA 1
ATOM 1466 C C . ARG A 1 185 ? -15.014 3.634 7.037 1.00 81.75 185 ARG A C 1
ATOM 1468 O O . ARG A 1 185 ? -14.325 3.585 8.052 1.00 81.75 185 ARG A O 1
ATOM 1475 N N . LEU A 1 186 ? -14.568 4.134 5.882 1.00 82.31 186 LEU A N 1
ATOM 1476 C CA . LEU A 1 186 ? -13.297 4.832 5.717 1.00 82.31 186 LEU A CA 1
ATOM 1477 C C . LEU A 1 186 ? -13.536 6.330 5.895 1.00 82.31 186 LEU A C 1
ATOM 1479 O O . LEU A 1 186 ? -14.377 6.899 5.206 1.00 82.31 186 LEU A O 1
ATOM 1483 N N . THR A 1 187 ? -12.776 6.975 6.770 1.00 81.62 187 THR A N 1
ATOM 1484 C CA . THR A 1 187 ? -12.662 8.436 6.802 1.00 81.62 187 THR A CA 1
ATOM 1485 C C . THR A 1 187 ? -11.327 8.843 6.192 1.00 81.62 187 THR A C 1
ATOM 1487 O O . THR A 1 187 ? -10.294 8.286 6.548 1.00 81.62 187 THR A O 1
ATOM 1490 N N . SER A 1 188 ? -11.310 9.799 5.271 1.00 83.88 188 SER A N 1
ATOM 1491 C CA . SER A 1 188 ? -10.076 10.188 4.589 1.00 83.88 188 SER A CA 1
ATOM 1492 C C . SER A 1 188 ? -9.837 11.687 4.574 1.00 83.88 188 SER A C 1
ATOM 1494 O O . SER A 1 188 ? -10.783 12.467 4.501 1.00 83.88 188 SER A O 1
ATOM 1496 N N . VAL A 1 189 ? -8.563 12.073 4.552 1.00 82.94 189 VAL A N 1
ATOM 1497 C CA . VAL A 1 189 ? -8.104 13.437 4.276 1.00 82.94 189 VAL A CA 1
ATOM 1498 C C . VAL A 1 189 ? -6.948 13.383 3.279 1.00 82.94 189 VAL A C 1
ATOM 1500 O O . VAL A 1 189 ? -5.836 13.033 3.661 1.00 82.94 189 VAL A O 1
ATOM 1503 N N . SER A 1 190 ? -7.190 13.739 2.016 1.00 81.38 190 SER A N 1
ATOM 1504 C CA . SER A 1 190 ? -6.142 13.870 0.991 1.00 81.38 190 SER A CA 1
ATOM 1505 C C . SER A 1 190 ? -6.320 15.144 0.156 1.00 81.38 190 SER A C 1
ATOM 1507 O O . SER A 1 190 ? -6.972 15.120 -0.892 1.00 81.38 190 SER A O 1
ATOM 1509 N N . PRO A 1 191 ? -5.769 16.286 0.610 1.00 79.38 191 PRO A N 1
ATOM 1510 C CA . PRO A 1 191 ? -6.035 17.591 -0.001 1.00 79.38 191 PRO A CA 1
ATOM 1511 C C . PRO A 1 191 ? -5.612 17.727 -1.468 1.00 79.38 191 PRO A C 1
ATOM 1513 O O . PRO A 1 191 ? -6.063 18.655 -2.128 1.00 79.38 191 PRO A O 1
ATOM 1516 N N . THR A 1 192 ? -4.742 16.838 -1.951 1.00 80.12 192 THR A N 1
ATOM 1517 C CA . THR A 1 192 ? -4.126 16.883 -3.287 1.00 80.12 192 THR A CA 1
ATOM 1518 C C . THR A 1 192 ? -4.348 15.602 -4.102 1.00 80.12 192 THR A C 1
ATOM 1520 O O . THR A 1 192 ? -3.687 15.386 -5.120 1.00 80.12 192 THR A O 1
ATOM 1523 N N . SER A 1 193 ? -5.193 14.677 -3.627 1.00 84.06 193 SER A N 1
ATOM 1524 C CA . SER A 1 193 ? -5.433 13.399 -4.310 1.00 84.06 193 SER A CA 1
ATOM 1525 C C . SER A 1 193 ? -6.773 12.768 -3.905 1.00 84.06 193 SER A C 1
ATOM 1527 O O . SER A 1 193 ? -7.738 13.480 -3.618 1.00 84.06 193 SER A O 1
ATOM 1529 N N . ALA A 1 194 ? -6.895 11.437 -3.948 1.00 84.69 194 ALA A N 1
ATOM 1530 C CA . ALA A 1 194 ? -8.182 10.767 -3.793 1.00 84.69 194 ALA A CA 1
ATOM 1531 C C . ALA A 1 194 ? -8.367 9.988 -2.481 1.00 84.69 194 ALA A C 1
ATOM 1533 O O . ALA A 1 194 ? -7.423 9.432 -1.928 1.00 84.69 194 ALA A O 1
ATOM 1534 N N . MET A 1 195 ? -9.618 9.856 -2.020 1.00 85.94 195 MET A N 1
ATOM 1535 C CA . MET A 1 195 ? -9.983 8.887 -0.976 1.00 85.94 195 MET A CA 1
ATOM 1536 C C . MET A 1 195 ? -9.797 7.455 -1.498 1.00 85.94 195 MET A C 1
ATOM 1538 O O . MET A 1 195 ? -9.200 6.624 -0.818 1.00 85.94 195 MET A O 1
ATOM 1542 N N . ILE A 1 196 ? -10.289 7.165 -2.706 1.00 87.19 196 ILE A N 1
ATOM 1543 C CA . ILE A 1 196 ? -10.075 5.888 -3.397 1.00 87.19 196 ILE A CA 1
ATOM 1544 C C . ILE A 1 196 ? -9.598 6.168 -4.816 1.00 87.19 196 ILE A C 1
ATOM 1546 O O . ILE A 1 196 ? -10.292 6.832 -5.586 1.00 87.19 196 ILE A O 1
ATOM 1550 N N . ALA A 1 197 ? -8.457 5.606 -5.191 1.00 88.19 197 ALA A N 1
ATOM 1551 C CA . ALA A 1 197 ? -7.953 5.642 -6.547 1.00 88.19 197 ALA A CA 1
ATOM 1552 C C . ALA A 1 197 ? -7.864 4.240 -7.155 1.00 88.19 197 ALA A C 1
ATOM 1554 O O . ALA A 1 197 ? -7.341 3.311 -6.542 1.00 88.19 197 ALA A O 1
ATOM 1555 N N . LEU A 1 198 ? -8.343 4.091 -8.387 1.00 85.81 198 LEU A N 1
ATOM 1556 C CA . LEU A 1 198 ? -8.100 2.913 -9.222 1.00 85.81 198 LEU A CA 1
ATOM 1557 C C . LEU A 1 198 ? -7.001 3.290 -10.213 1.00 85.81 198 LEU A C 1
ATOM 1559 O O . LEU A 1 198 ? -7.304 3.804 -11.293 1.00 85.81 198 LEU A O 1
ATOM 1563 N N . SER A 1 199 ? -5.730 3.202 -9.802 1.00 74.31 199 SER A N 1
ATOM 1564 C CA . SER A 1 199 ? -4.651 3.809 -10.592 1.00 74.31 199 SER A CA 1
ATOM 1565 C C . SER A 1 199 ? -3.224 3.650 -10.057 1.00 74.31 199 SER A C 1
ATOM 1567 O O . SER A 1 199 ? -3.028 3.289 -8.901 1.00 74.31 199 SER A O 1
ATOM 1569 N N . SER A 1 200 ? -2.196 4.051 -10.818 1.00 77.75 200 SER A N 1
ATOM 1570 C CA . SER A 1 200 ? -2.196 4.160 -12.297 1.00 77.75 200 SER A CA 1
ATOM 1571 C C . SER A 1 200 ? -1.691 2.864 -12.918 1.00 77.75 200 SER A C 1
ATOM 1573 O O . SER A 1 200 ? -1.961 2.553 -14.071 1.00 77.75 200 SER A O 1
ATOM 1575 N N . GLU A 1 201 ? -0.982 2.081 -12.116 1.00 86.00 201 GLU A N 1
ATOM 1576 C CA . GLU A 1 201 ? -0.425 0.786 -12.445 1.00 86.00 201 GLU A CA 1
ATOM 1577 C C . GLU A 1 201 ? -1.523 -0.265 -12.335 1.00 86.00 201 GLU A C 1
ATOM 1579 O O . GLU A 1 201 ? -1.547 -1.054 -11.396 1.00 86.00 201 GLU A O 1
ATOM 1584 N N . MET A 1 202 ? -2.459 -0.225 -13.279 1.00 85.12 202 MET A N 1
ATOM 1585 C CA . MET A 1 202 ? -3.635 -1.093 -13.350 1.00 85.12 202 MET A CA 1
ATOM 1586 C C . MET A 1 202 ? -3.565 -2.117 -14.495 1.00 85.12 202 MET A C 1
ATOM 1588 O O . MET A 1 202 ? -4.577 -2.702 -14.873 1.00 85.12 202 MET A O 1
ATOM 1592 N N . SER A 1 203 ? -2.380 -2.339 -15.066 1.00 83.06 203 SER A N 1
ATOM 1593 C CA . SER A 1 203 ? -2.195 -3.100 -16.307 1.00 83.06 203 SER A CA 1
ATOM 1594 C C . SER A 1 203 ? -2.490 -4.601 -16.176 1.00 83.06 203 SER A C 1
ATOM 1596 O O . SER A 1 203 ? -2.682 -5.265 -17.187 1.00 83.06 203 SER A O 1
ATOM 1598 N N . GLY A 1 204 ? -2.549 -5.142 -14.954 1.00 82.75 204 GLY A N 1
ATOM 1599 C CA . GLY A 1 204 ? -3.028 -6.505 -14.686 1.00 82.75 204 GLY A CA 1
ATOM 1600 C C . GLY A 1 204 ? -4.540 -6.606 -14.448 1.00 82.75 204 GLY A C 1
ATOM 1601 O O . GLY A 1 204 ? -5.023 -7.686 -14.127 1.00 82.75 204 GLY A O 1
ATOM 1602 N N . GLY A 1 205 ? -5.281 -5.495 -14.550 1.00 82.06 205 GLY A N 1
ATOM 1603 C CA . GLY A 1 205 ? -6.733 -5.419 -14.367 1.00 82.06 205 GLY A CA 1
ATOM 1604 C C . GLY A 1 205 ? -7.180 -5.095 -12.935 1.00 82.06 205 GLY A C 1
ATOM 1605 O O . GLY A 1 205 ? -6.531 -5.462 -11.952 1.00 82.06 205 GLY A O 1
ATOM 1606 N N . ILE A 1 206 ? -8.301 -4.384 -12.802 1.00 84.25 206 ILE A N 1
ATOM 1607 C CA . ILE A 1 206 ? -8.971 -4.095 -11.524 1.00 84.25 206 ILE A CA 1
ATOM 1608 C C . ILE A 1 206 ? -10.466 -4.370 -11.700 1.00 84.25 206 ILE A C 1
ATOM 1610 O O . ILE A 1 206 ? -11.088 -3.821 -12.606 1.00 84.25 206 ILE A O 1
ATOM 1614 N N . ARG A 1 207 ? -11.060 -5.206 -10.839 1.00 82.19 207 ARG A N 1
ATOM 1615 C CA . ARG A 1 207 ? -12.483 -5.585 -10.937 1.00 82.19 207 ARG A CA 1
ATOM 1616 C C . ARG A 1 207 ? -13.110 -5.865 -9.578 1.00 82.19 207 ARG A C 1
ATOM 1618 O O . ARG A 1 207 ? -12.423 -6.264 -8.653 1.00 82.19 207 ARG A O 1
ATOM 1625 N N . ASP A 1 208 ? -14.425 -5.705 -9.460 1.00 81.12 208 ASP A N 1
ATOM 1626 C CA . ASP A 1 208 ? -15.168 -5.953 -8.210 1.00 81.12 208 ASP A CA 1
ATOM 1627 C C . ASP A 1 208 ? -14.570 -5.229 -6.984 1.00 81.12 208 ASP A C 1
ATOM 1629 O O . ASP A 1 208 ? -14.177 -5.843 -5.987 1.00 81.12 208 ASP A O 1
ATOM 1633 N N . VAL A 1 209 ? -14.480 -3.900 -7.090 1.00 83.12 209 VAL A N 1
ATOM 1634 C CA . VAL A 1 209 ? -14.130 -2.999 -5.985 1.00 83.12 209 VAL A CA 1
ATOM 1635 C C . VAL A 1 209 ? -15.402 -2.295 -5.525 1.00 83.12 209 VAL A C 1
ATOM 1637 O O . VAL A 1 209 ? -16.084 -1.652 -6.322 1.00 83.12 209 VAL A O 1
ATOM 1640 N N . ARG A 1 210 ? -15.735 -2.418 -4.241 1.00 82.81 210 ARG A N 1
ATOM 1641 C CA . ARG A 1 210 ? -16.956 -1.862 -3.643 1.00 82.81 210 ARG A CA 1
ATOM 1642 C C . ARG A 1 210 ? -16.582 -0.914 -2.520 1.00 82.81 210 ARG A C 1
ATOM 1644 O O . ARG A 1 210 ? -15.806 -1.294 -1.645 1.00 82.81 210 ARG A O 1
ATOM 1651 N N . ALA A 1 211 ? -17.166 0.281 -2.521 1.00 82.25 211 ALA A N 1
ATOM 1652 C CA . ALA A 1 211 ? -16.980 1.249 -1.451 1.00 82.25 211 ALA A CA 1
ATOM 1653 C C . ALA A 1 211 ? -18.317 1.738 -0.888 1.00 82.25 211 ALA A C 1
ATOM 1655 O O . ALA A 1 211 ? -19.219 2.071 -1.659 1.00 82.25 211 ALA A O 1
ATOM 1656 N N . LYS A 1 212 ? -18.455 1.782 0.442 1.00 78.31 212 LYS A N 1
ATOM 1657 C CA . LYS A 1 212 ? -19.682 2.254 1.106 1.00 78.31 212 LYS A CA 1
ATOM 1658 C C . LYS A 1 212 ? -19.420 2.884 2.469 1.00 78.31 212 LYS A C 1
ATOM 1660 O O . LYS A 1 212 ? -18.432 2.573 3.121 1.00 78.31 212 LYS A O 1
ATOM 1665 N N . ASP A 1 213 ? -20.352 3.712 2.926 1.00 79.50 213 ASP A N 1
ATOM 1666 C CA . ASP A 1 213 ? -20.342 4.281 4.282 1.00 79.50 213 ASP A CA 1
ATOM 1667 C C . ASP A 1 213 ? -19.046 5.052 4.613 1.00 79.50 213 ASP A C 1
ATOM 1669 O O . ASP A 1 213 ? -18.608 5.068 5.758 1.00 79.50 213 ASP A O 1
ATOM 1673 N N . SER A 1 214 ? -18.411 5.663 3.606 1.00 82.06 214 SER A N 1
ATOM 1674 C CA . SER A 1 214 ? -17.121 6.357 3.733 1.00 82.06 214 SER A CA 1
ATOM 1675 C C . SER A 1 214 ? -17.274 7.875 3.637 1.00 82.06 214 SER A C 1
ATOM 1677 O O . SER A 1 214 ? -18.160 8.378 2.944 1.00 82.06 214 SER A O 1
ATOM 1679 N N . VAL A 1 215 ? -16.387 8.604 4.314 1.00 81.12 215 VAL A N 1
ATOM 1680 C CA . VAL A 1 215 ? -16.399 10.064 4.439 1.00 81.12 215 VAL A CA 1
ATOM 1681 C C . VAL A 1 215 ? -15.068 10.637 3.957 1.00 81.12 215 VAL A C 1
ATOM 1683 O O . VAL A 1 215 ? -14.024 10.384 4.549 1.00 81.12 215 VAL A O 1
ATOM 1686 N N . ALA A 1 216 ? -15.115 11.467 2.918 1.00 82.69 216 ALA A N 1
ATOM 1687 C CA . ALA A 1 216 ? -13.964 12.226 2.443 1.00 82.69 216 ALA A CA 1
ATOM 1688 C C . ALA A 1 216 ? -14.007 13.652 3.019 1.00 82.69 216 ALA A C 1
ATOM 1690 O O . ALA A 1 216 ? -14.944 14.407 2.760 1.00 82.69 216 ALA A O 1
ATOM 1691 N N . ILE A 1 217 ? -13.007 14.020 3.817 1.00 82.31 217 ILE A N 1
ATOM 1692 C CA . ILE A 1 217 ? -12.873 15.329 4.467 1.00 82.31 217 ILE A CA 1
ATOM 1693 C C . ILE A 1 217 ? -11.724 16.069 3.788 1.00 82.31 217 ILE A C 1
ATOM 1695 O O . ILE A 1 217 ? -10.619 15.541 3.734 1.00 82.31 217 ILE A O 1
ATOM 1699 N N . ASN A 1 218 ? -11.961 17.278 3.268 1.00 82.31 218 ASN A N 1
ATOM 1700 C CA . ASN A 1 218 ? -10.934 18.094 2.594 1.00 82.31 218 ASN A CA 1
ATOM 1701 C C . ASN A 1 218 ? -10.041 17.265 1.647 1.00 82.31 218 ASN A C 1
ATOM 1703 O O . ASN A 1 218 ? -8.815 17.283 1.742 1.00 82.31 218 ASN A O 1
ATOM 1707 N N . THR A 1 219 ? -10.685 16.436 0.829 1.00 78.00 219 THR A N 1
ATOM 1708 C CA . THR A 1 219 ? -10.030 15.502 -0.081 1.00 78.00 219 THR A CA 1
ATOM 1709 C C . THR A 1 219 ? -10.351 15.918 -1.511 1.00 78.00 219 THR A C 1
ATOM 1711 O O . THR A 1 219 ? -11.522 16.164 -1.790 1.00 78.00 219 THR A O 1
ATOM 1714 N N . GLU A 1 220 ? -9.354 15.999 -2.397 1.00 81.06 220 GLU A N 1
ATOM 1715 C CA . GLU A 1 220 ? -9.534 16.531 -3.762 1.00 81.06 220 GLU A CA 1
ATOM 1716 C C . GLU A 1 220 ? -10.516 15.690 -4.588 1.00 81.06 220 GLU A C 1
ATOM 1718 O O . GLU A 1 220 ? -11.285 16.210 -5.393 1.00 81.06 220 GLU A O 1
ATOM 1723 N N . SER A 1 221 ? -10.530 14.368 -4.404 1.00 79.75 221 SER A N 1
ATOM 1724 C CA . SER A 1 221 ? -11.507 13.497 -5.065 1.00 79.75 221 SER A CA 1
ATOM 1725 C C . SER A 1 221 ? -11.970 12.361 -4.161 1.00 79.75 221 SER A C 1
ATOM 1727 O O . SER A 1 221 ? -11.165 11.641 -3.583 1.00 79.75 221 SER A O 1
ATOM 1729 N N . ALA A 1 222 ? -13.276 12.116 -4.068 1.00 78.94 222 ALA A N 1
ATOM 1730 C CA . ALA A 1 222 ? -13.760 10.933 -3.350 1.00 78.94 222 ALA A CA 1
ATOM 1731 C C . ALA A 1 222 ? -13.327 9.632 -4.058 1.00 78.94 222 ALA A C 1
ATOM 1733 O O . ALA A 1 222 ? -12.826 8.697 -3.438 1.00 78.94 222 ALA A O 1
ATOM 1734 N N . ILE A 1 223 ? -13.489 9.573 -5.377 1.00 82.00 223 ILE A N 1
ATOM 1735 C CA . ILE A 1 223 ? -13.048 8.452 -6.208 1.00 82.00 223 ILE A CA 1
ATOM 1736 C C . ILE A 1 223 ? -12.316 9.023 -7.413 1.00 82.00 223 ILE A C 1
ATOM 1738 O O . ILE A 1 223 ? -12.781 10.000 -8.002 1.00 82.00 223 ILE A O 1
ATOM 1742 N N . ARG A 1 224 ? -11.196 8.408 -7.787 1.00 79.94 224 ARG A N 1
ATOM 1743 C CA . ARG A 1 224 ? -10.395 8.793 -8.948 1.00 79.94 224 ARG A CA 1
ATOM 1744 C C . ARG A 1 224 ? -9.973 7.565 -9.745 1.00 79.94 224 ARG A C 1
ATOM 1746 O O . ARG A 1 224 ? -9.542 6.565 -9.183 1.00 79.94 224 ARG A O 1
ATOM 1753 N N . VAL A 1 225 ? -10.055 7.646 -11.064 1.00 78.75 225 VAL A N 1
ATOM 1754 C CA . VAL A 1 225 ? -9.494 6.637 -11.971 1.00 78.75 225 VAL A CA 1
ATOM 1755 C C . VAL A 1 225 ? -8.390 7.330 -12.756 1.00 78.75 225 VAL A C 1
ATOM 1757 O O . VAL A 1 225 ? -8.656 8.331 -13.412 1.00 78.75 225 VAL A O 1
ATOM 1760 N N . LYS A 1 226 ? -7.146 6.849 -12.654 1.00 75.06 226 LYS A N 1
ATOM 1761 C CA . LYS A 1 226 ? -6.000 7.417 -13.390 1.00 75.06 226 LYS A CA 1
ATOM 1762 C C . LYS A 1 226 ? -5.461 6.346 -14.334 1.00 75.06 226 LYS A C 1
ATOM 1764 O O . LYS A 1 226 ? -4.992 5.304 -13.883 1.00 75.06 226 LYS A O 1
ATOM 1769 N N . THR A 1 227 ? -5.512 6.624 -15.631 1.00 62.56 227 THR A N 1
ATOM 1770 C CA . THR A 1 227 ? -4.890 5.824 -16.691 1.00 62.56 227 THR A CA 1
ATOM 1771 C C . THR A 1 227 ? -3.950 6.723 -17.496 1.00 62.56 227 THR A C 1
ATOM 1773 O O . THR A 1 227 ? -4.207 7.918 -17.641 1.00 62.56 227 THR A O 1
ATOM 1776 N N . LEU A 1 228 ? -2.829 6.180 -17.973 1.00 55.12 228 LEU A N 1
ATOM 1777 C CA . LEU A 1 228 ? -1.952 6.864 -18.926 1.00 55.12 228 LEU A CA 1
ATOM 1778 C C . LEU A 1 228 ? -2.306 6.356 -20.328 1.00 55.12 228 LEU A C 1
ATOM 1780 O O . LEU A 1 228 ? -2.430 5.149 -20.522 1.00 55.12 228 LEU A O 1
ATOM 1784 N N . GLY A 1 229 ? -2.436 7.261 -21.305 1.00 39.25 229 GLY A N 1
ATOM 1785 C CA . GLY A 1 229 ? -2.949 6.991 -22.663 1.00 39.25 229 GLY A CA 1
ATOM 1786 C C . GLY A 1 229 ? -2.239 5.904 -23.493 1.00 39.25 229 GLY A C 1
ATOM 1787 O O . GLY A 1 229 ? -2.667 5.618 -24.601 1.00 39.25 229 GLY A O 1
ATOM 1788 N N . ALA A 1 230 ? -1.191 5.255 -22.976 1.00 33.38 230 ALA A N 1
ATOM 1789 C CA . ALA A 1 230 ? -0.552 4.091 -23.596 1.00 33.38 230 ALA A CA 1
ATOM 1790 C C . ALA A 1 230 ? -1.234 2.744 -23.257 1.00 33.38 230 ALA A C 1
ATOM 1792 O O . ALA A 1 230 ? -0.880 1.721 -23.839 1.00 33.38 230 ALA A O 1
ATOM 1793 N N . ILE A 1 231 ? -2.226 2.725 -22.357 1.00 36.88 231 ILE A N 1
ATOM 1794 C CA . ILE A 1 231 ? -3.004 1.515 -22.015 1.00 36.88 231 ILE A CA 1
ATOM 1795 C C . ILE A 1 231 ? -4.140 1.255 -23.036 1.00 36.88 231 ILE A C 1
ATOM 1797 O O . ILE A 1 231 ? -4.808 0.232 -22.974 1.00 36.88 231 ILE A O 1
ATOM 1801 N N . ALA A 1 232 ? -4.318 2.117 -24.044 1.00 30.41 232 ALA A N 1
ATOM 1802 C CA . ALA A 1 232 ? -5.288 1.925 -25.131 1.00 30.41 232 ALA A CA 1
ATOM 1803 C C . ALA A 1 232 ? -4.942 0.741 -26.071 1.00 30.41 232 ALA A C 1
ATOM 1805 O O . ALA A 1 232 ? -5.808 0.090 -26.642 1.00 30.41 232 ALA A O 1
ATOM 1806 N N . GLY A 1 233 ? -3.662 0.365 -26.191 1.00 25.41 233 GLY A N 1
ATOM 1807 C CA . GLY A 1 233 ? -3.229 -0.652 -27.164 1.00 25.41 233 GLY A CA 1
ATOM 1808 C C . GLY A 1 233 ? -3.581 -2.112 -26.833 1.00 25.41 233 GLY A C 1
ATOM 1809 O O . GLY A 1 233 ? -3.436 -2.973 -27.700 1.00 25.41 233 GLY A O 1
ATOM 1810 N N . VAL A 1 234 ? -4.011 -2.421 -25.601 1.00 30.52 234 VAL A N 1
ATOM 1811 C CA . VAL A 1 234 ? -4.345 -3.793 -25.157 1.00 30.52 234 VAL A CA 1
ATOM 1812 C C . VAL A 1 234 ? -5.558 -3.790 -24.213 1.00 30.52 234 VAL A C 1
ATOM 1814 O O . VAL A 1 234 ? -5.624 -4.546 -23.252 1.00 30.52 234 VAL A O 1
ATOM 1817 N N . LEU A 1 235 ? -6.578 -2.977 -24.498 1.00 32.94 235 LEU A N 1
ATOM 1818 C CA . LEU A 1 235 ? -7.938 -3.241 -24.009 1.00 32.94 235 LEU A CA 1
ATOM 1819 C C . LEU A 1 235 ? -8.636 -4.200 -24.985 1.00 32.94 235 LEU A C 1
ATOM 1821 O O . LEU A 1 235 ? -9.696 -3.922 -25.544 1.00 32.94 235 LEU A O 1
ATOM 1825 N N . SER A 1 236 ? -8.021 -5.359 -25.248 1.00 26.48 236 SER A N 1
ATOM 1826 C CA . SER A 1 236 ? -8.648 -6.382 -26.080 1.00 26.48 236 SER A CA 1
ATOM 1827 C C . SER A 1 236 ? -9.808 -7.008 -25.310 1.00 26.48 236 SER A C 1
ATOM 1829 O O . SER A 1 236 ? -9.595 -7.902 -24.501 1.00 26.48 236 SER A O 1
ATOM 1831 N N . ARG A 1 237 ? -11.024 -6.520 -25.581 1.00 31.95 237 ARG A N 1
ATOM 1832 C CA . ARG A 1 237 ? -12.323 -7.183 -25.372 1.00 31.95 237 ARG A CA 1
ATOM 1833 C C . ARG A 1 237 ? -12.467 -7.943 -24.034 1.00 31.95 237 ARG A C 1
ATOM 1835 O O . ARG A 1 237 ? -12.087 -9.105 -23.945 1.00 31.95 237 ARG A O 1
ATOM 1842 N N . ASN A 1 238 ? -13.187 -7.323 -23.087 1.00 29.81 238 ASN A N 1
ATOM 1843 C CA . ASN A 1 238 ? -13.890 -7.929 -21.929 1.00 29.81 238 ASN A CA 1
ATOM 1844 C C . ASN A 1 238 ? -13.308 -7.776 -20.503 1.00 29.81 238 ASN A C 1
ATOM 1846 O O . ASN A 1 238 ? -13.802 -8.467 -19.614 1.00 29.81 238 ASN A O 1
ATOM 1850 N N . GLU A 1 239 ? -12.359 -6.876 -20.206 1.00 32.06 239 GLU A N 1
ATOM 1851 C CA . GLU A 1 239 ? -11.777 -6.811 -18.840 1.00 32.06 239 GLU A CA 1
ATOM 1852 C C . GLU A 1 239 ? -11.755 -5.438 -18.143 1.00 32.06 239 GLU A C 1
ATOM 1854 O O . GLU A 1 239 ? -10.987 -5.234 -17.206 1.00 32.06 239 GLU A O 1
ATOM 1859 N N . LEU A 1 240 ? -12.679 -4.531 -18.479 1.00 34.94 240 LEU A N 1
ATOM 1860 C CA . LEU A 1 240 ? -13.052 -3.449 -17.557 1.00 34.94 240 LEU A CA 1
ATOM 1861 C C . LEU A 1 240 ? -14.520 -3.587 -17.134 1.00 34.94 240 LEU A C 1
ATOM 1863 O O . LEU A 1 240 ? -15.400 -2.870 -17.592 1.00 34.94 240 LEU A O 1
ATOM 1867 N N . VAL A 1 241 ? -14.794 -4.529 -16.226 1.00 30.30 241 VAL A N 1
ATOM 1868 C CA . VAL A 1 241 ? -16.031 -4.512 -15.427 1.00 30.30 241 VAL A CA 1
ATOM 1869 C C . VAL A 1 241 ? -15.704 -3.855 -14.089 1.00 30.30 241 VAL A C 1
ATOM 1871 O O . VAL A 1 241 ? -15.604 -4.502 -13.044 1.00 30.30 241 VAL A O 1
ATOM 1874 N N . ALA A 1 242 ? -15.522 -2.536 -14.117 1.00 33.94 242 ALA A N 1
ATOM 1875 C CA . ALA A 1 242 ? -15.617 -1.722 -12.915 1.00 33.94 242 ALA A CA 1
ATOM 1876 C C . ALA A 1 242 ? -17.108 -1.508 -12.602 1.00 33.94 242 ALA A C 1
ATOM 1878 O O . ALA A 1 242 ? -17.658 -0.432 -12.806 1.00 33.94 242 ALA A O 1
ATOM 1879 N N . ALA A 1 243 ? -17.795 -2.549 -12.119 1.00 29.34 243 ALA A N 1
ATOM 1880 C CA . ALA A 1 243 ? -19.097 -2.384 -11.473 1.00 29.34 243 ALA A CA 1
ATOM 1881 C C . ALA A 1 243 ? -18.862 -1.791 -10.080 1.00 29.34 243 ALA A C 1
ATOM 1883 O O . ALA A 1 243 ? -18.889 -2.484 -9.064 1.00 29.34 243 ALA A O 1
ATOM 1884 N N . ALA A 1 244 ? -18.547 -0.504 -10.044 1.00 33.22 244 ALA A N 1
ATOM 1885 C CA . ALA A 1 244 ? -18.351 0.208 -8.806 1.00 33.22 244 ALA A CA 1
ATOM 1886 C C . ALA A 1 244 ? -19.724 0.702 -8.324 1.00 33.22 244 ALA A C 1
ATOM 1888 O O . ALA A 1 244 ? -20.212 1.760 -8.717 1.00 33.22 244 ALA A O 1
ATOM 1889 N N . LEU A 1 245 ? -20.409 -0.135 -7.540 1.00 26.94 245 LEU A N 1
ATOM 1890 C CA . LEU A 1 245 ? -21.671 0.240 -6.907 1.00 26.94 245 LEU A CA 1
ATOM 1891 C C . LEU A 1 245 ? -21.338 1.131 -5.702 1.00 26.94 245 LEU A C 1
ATOM 1893 O O . LEU A 1 245 ? -20.924 0.634 -4.654 1.00 26.94 245 LEU A O 1
ATOM 1897 N N . PHE A 1 246 ? -21.458 2.445 -5.874 1.00 32.78 246 PHE A N 1
ATOM 1898 C CA . PHE A 1 246 ? -21.182 3.424 -4.826 1.00 32.78 246 PHE A CA 1
ATOM 1899 C C . PHE A 1 246 ? -22.487 3.929 -4.213 1.00 32.78 246 PHE A C 1
ATOM 1901 O O . PHE A 1 246 ? -23.276 4.594 -4.879 1.00 32.78 246 PHE A O 1
ATOM 1908 N N . THR A 1 247 ? -22.681 3.679 -2.920 1.00 25.50 247 THR A N 1
ATOM 1909 C CA . THR A 1 247 ? -23.639 4.437 -2.107 1.00 25.50 247 THR A CA 1
ATOM 1910 C C . THR A 1 247 ? -22.818 5.348 -1.208 1.00 25.50 247 THR A C 1
ATOM 1912 O O . THR A 1 247 ? -22.267 4.902 -0.202 1.00 25.50 247 THR A O 1
ATOM 1915 N N . LEU A 1 248 ? -22.675 6.614 -1.601 1.00 32.31 248 LEU A N 1
ATOM 1916 C CA . LEU A 1 248 ? -21.947 7.618 -0.829 1.00 32.31 248 LEU A CA 1
ATOM 1917 C C . LEU A 1 248 ? -22.919 8.692 -0.335 1.00 32.31 248 LEU A C 1
ATOM 1919 O O . LEU A 1 248 ? -23.585 9.353 -1.129 1.00 32.31 248 LEU A O 1
ATOM 1923 N N . ALA A 1 249 ? -22.954 8.909 0.978 1.00 26.91 249 ALA A N 1
ATOM 1924 C CA . ALA A 1 249 ? -23.498 10.129 1.561 1.00 26.91 249 ALA A CA 1
ATOM 1925 C C . ALA A 1 249 ? -22.414 11.219 1.475 1.00 26.91 249 ALA A C 1
ATOM 1927 O O . ALA A 1 249 ? -21.660 11.448 2.418 1.00 26.91 249 ALA A O 1
ATOM 1928 N N . ILE A 1 250 ? -22.273 11.844 0.303 1.00 35.66 250 ILE A N 1
ATOM 1929 C CA . ILE A 1 250 ? -21.285 12.908 0.079 1.00 35.66 250 ILE A CA 1
ATOM 1930 C C . ILE A 1 250 ? -21.880 14.223 0.572 1.00 35.66 250 ILE A C 1
ATOM 1932 O O . ILE A 1 250 ? -22.741 14.796 -0.092 1.00 35.66 250 ILE A O 1
ATOM 1936 N N . ASN A 1 251 ? -21.423 14.718 1.724 1.00 30.94 251 ASN A N 1
ATOM 1937 C CA . ASN A 1 251 ? -21.932 15.983 2.253 1.00 30.94 251 ASN A CA 1
ATOM 1938 C C . ASN A 1 251 ? -21.236 17.229 1.675 1.00 30.94 251 ASN A C 1
ATOM 1940 O O . ASN A 1 251 ? -21.698 18.328 1.935 1.00 30.94 251 ASN A O 1
ATOM 1944 N N . HIS A 1 252 ? -20.188 17.110 0.850 1.00 32.91 252 HIS A N 1
ATOM 1945 C CA . HIS A 1 252 ? -19.650 18.243 0.088 1.00 32.91 252 HIS A CA 1
ATOM 1946 C C . HIS A 1 252 ? -19.062 17.815 -1.270 1.00 32.91 252 HIS A C 1
ATOM 1948 O O . HIS A 1 252 ? -18.340 16.833 -1.384 1.00 32.91 252 HIS A O 1
ATOM 1954 N N . LYS A 1 253 ? -19.458 18.584 -2.291 1.00 39.28 253 LYS A N 1
ATOM 1955 C CA . LYS A 1 253 ? -19.151 18.556 -3.731 1.00 39.28 253 LYS A CA 1
ATOM 1956 C C . LYS A 1 253 ? -17.769 17.986 -4.109 1.00 39.28 253 LYS A C 1
ATOM 1958 O O . LYS A 1 253 ? -16.783 1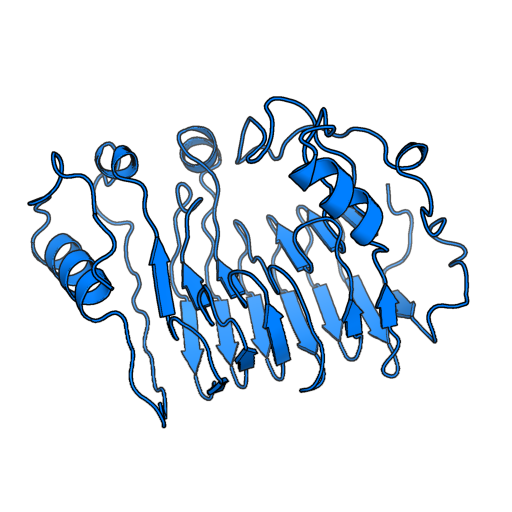8.611 -3.757 1.00 39.28 253 LYS A O 1
ATOM 1963 N N . GLN A 1 254 ? -17.745 16.909 -4.907 1.00 41.22 254 GLN A N 1
ATOM 1964 C CA . GLN A 1 254 ? -16.830 16.621 -6.043 1.00 41.22 254 GLN A CA 1
ATOM 1965 C C . GLN A 1 254 ? -16.623 15.104 -6.208 1.00 41.22 254 GLN A C 1
ATOM 1967 O O . GLN A 1 254 ? -15.724 14.483 -5.643 1.00 41.22 254 GLN A O 1
ATOM 1972 N N . VAL A 1 255 ? -17.493 14.497 -7.015 1.00 46.00 255 VAL A N 1
ATOM 1973 C CA . VAL A 1 255 ? -17.147 13.287 -7.772 1.00 46.00 255 VAL A CA 1
ATOM 1974 C C . VAL A 1 255 ? -16.560 13.791 -9.089 1.00 46.00 255 VAL A C 1
ATOM 1976 O O . VAL A 1 255 ? -17.131 14.713 -9.673 1.00 46.00 255 VAL A O 1
ATOM 1979 N N . ASP A 1 256 ? -15.449 13.224 -9.559 1.00 46.97 256 ASP A N 1
ATOM 1980 C CA . ASP A 1 256 ? -14.954 13.473 -10.918 1.00 46.97 256 ASP A CA 1
ATOM 1981 C C . ASP A 1 256 ? -15.902 12.795 -11.924 1.00 46.97 256 ASP A C 1
ATOM 1983 O O . ASP A 1 256 ? -15.713 11.659 -12.365 1.00 46.97 256 ASP A O 1
ATOM 1987 N N . VAL A 1 257 ? -17.010 13.485 -12.209 1.00 41.44 257 VAL A N 1
ATOM 1988 C CA . VAL A 1 257 ? -18.067 13.037 -13.125 1.00 41.44 257 VAL A CA 1
ATOM 1989 C C . VAL A 1 257 ? -17.534 12.919 -14.556 1.00 41.44 257 VAL A C 1
ATOM 1991 O O . VAL A 1 257 ? -18.063 12.130 -15.335 1.00 41.44 257 VAL A O 1
ATOM 1994 N N . PHE A 1 258 ? -16.481 13.664 -14.906 1.00 41.50 258 PHE A N 1
ATOM 1995 C CA . PHE A 1 258 ? -15.938 13.700 -16.259 1.00 41.50 258 PHE A CA 1
ATOM 1996 C C . PHE A 1 258 ? -15.151 12.428 -16.578 1.00 41.50 258 PHE A C 1
ATOM 1998 O O . PHE A 1 258 ? -15.466 11.744 -17.553 1.00 41.50 258 PHE A O 1
ATOM 2005 N N . SER A 1 259 ? -14.215 12.039 -15.707 1.00 48.84 259 SER A N 1
ATOM 2006 C CA . SER A 1 259 ? -13.473 10.783 -15.863 1.00 48.84 259 SER A CA 1
ATOM 2007 C C . SER A 1 259 ? -14.398 9.567 -15.788 1.00 48.84 259 SER A C 1
ATOM 2009 O O . SER A 1 259 ? -14.241 8.621 -16.556 1.00 48.84 259 SER A O 1
ATOM 2011 N N . PHE A 1 260 ? -15.417 9.600 -14.920 1.00 51.50 260 PHE A N 1
ATOM 2012 C CA . PHE A 1 260 ? -16.414 8.528 -14.852 1.00 51.50 260 PHE A CA 1
ATOM 2013 C C . PHE A 1 260 ? -17.272 8.445 -16.124 1.00 51.50 260 PHE A C 1
ATOM 2015 O O . PHE A 1 260 ? -17.543 7.349 -16.606 1.00 51.50 260 PHE A O 1
ATOM 2022 N N . GLY A 1 261 ? -17.678 9.588 -16.683 1.00 50.09 261 GLY A N 1
ATOM 2023 C CA . GLY A 1 261 ? -18.471 9.658 -17.908 1.00 50.09 261 GLY A CA 1
ATOM 2024 C C . GLY A 1 261 ? -17.721 9.143 -19.136 1.00 50.09 261 GLY A C 1
ATOM 2025 O O . GLY A 1 261 ? -18.295 8.377 -19.905 1.00 50.09 261 GLY A O 1
ATOM 2026 N N . ILE A 1 262 ? -16.444 9.506 -19.291 1.00 50.19 262 ILE A N 1
ATOM 2027 C CA . ILE A 1 262 ? -15.595 9.017 -20.389 1.00 50.19 262 ILE A CA 1
ATOM 2028 C C . ILE A 1 262 ? -15.356 7.517 -20.255 1.00 50.19 262 ILE A C 1
ATOM 2030 O O . ILE A 1 262 ? -15.627 6.783 -21.198 1.00 50.19 262 ILE A O 1
ATOM 2034 N N . VAL A 1 263 ? -14.957 7.046 -19.070 1.00 53.41 263 VAL A N 1
ATOM 2035 C CA . VAL A 1 263 ? -14.735 5.612 -18.831 1.00 53.41 263 VAL A CA 1
ATOM 2036 C C . VAL A 1 263 ? -16.016 4.813 -19.080 1.00 53.41 263 VAL A C 1
ATOM 2038 O O . VAL A 1 263 ? -15.981 3.771 -19.727 1.00 53.41 263 VAL A O 1
ATOM 2041 N N . LEU A 1 264 ? -17.173 5.300 -18.621 1.00 53.34 264 LEU A N 1
ATOM 2042 C CA . LEU A 1 264 ? -18.451 4.634 -18.868 1.00 53.34 264 LEU A CA 1
ATOM 2043 C C . LEU A 1 264 ? -18.822 4.639 -20.358 1.00 53.34 264 LEU A C 1
ATOM 2045 O O . LEU A 1 264 ? -19.331 3.640 -20.857 1.00 53.34 264 LEU A O 1
ATOM 2049 N N . TRP A 1 265 ? -18.561 5.732 -21.075 1.00 49.97 265 TRP A N 1
ATOM 2050 C CA . TRP A 1 265 ? -18.814 5.829 -22.511 1.00 49.97 265 TRP A CA 1
ATOM 2051 C C . TRP A 1 265 ? -17.918 4.880 -23.313 1.00 49.97 265 TRP A C 1
ATOM 2053 O O . TRP A 1 265 ? -18.433 4.150 -24.155 1.00 49.97 265 TRP A O 1
ATOM 2063 N N . GLU A 1 266 ? -16.619 4.814 -23.020 1.00 52.53 266 GLU A N 1
ATOM 2064 C CA . GLU A 1 266 ? -15.673 3.895 -23.675 1.00 52.53 266 GLU A CA 1
ATOM 2065 C C . GLU A 1 266 ? -16.061 2.430 -23.421 1.00 52.53 266 GLU A C 1
ATOM 2067 O O . GLU A 1 266 ? -16.073 1.619 -24.345 1.00 52.53 266 GLU A O 1
ATOM 2072 N N . ILE A 1 267 ? -16.489 2.093 -22.196 1.00 51.31 267 ILE A N 1
ATOM 2073 C CA . ILE A 1 267 ? -17.007 0.753 -21.866 1.00 51.31 267 ILE A CA 1
ATOM 2074 C C . ILE A 1 267 ? -18.284 0.431 -22.653 1.00 51.31 267 ILE A C 1
ATOM 2076 O O . ILE A 1 267 ? -18.443 -0.689 -23.137 1.00 51.31 267 ILE A O 1
ATOM 2080 N N . LEU A 1 268 ? -19.220 1.381 -22.747 1.00 45.53 268 LEU A N 1
ATOM 2081 C CA . LEU A 1 268 ? -20.518 1.161 -23.391 1.00 45.53 268 LEU A CA 1
ATOM 2082 C C . LEU A 1 268 ? -20.433 1.137 -24.922 1.00 45.53 268 LEU A C 1
ATOM 2084 O O . LEU A 1 268 ? -21.237 0.457 -25.557 1.00 45.53 268 LEU A O 1
ATOM 2088 N N . THR A 1 269 ? -19.501 1.884 -25.512 1.00 53.91 269 THR A N 1
ATOM 2089 C CA . THR A 1 269 ? -19.394 2.052 -26.970 1.00 53.91 269 THR A CA 1
ATOM 2090 C C . THR A 1 269 ? -18.294 1.200 -27.592 1.00 53.91 269 THR A C 1
ATOM 2092 O O . THR A 1 269 ? -18.406 0.826 -28.757 1.00 53.91 269 THR A O 1
ATOM 2095 N N . GLY A 1 270 ? -17.250 0.854 -26.832 1.00 48.25 270 GLY A N 1
ATOM 2096 C CA . GLY A 1 270 ? -16.047 0.216 -27.363 1.00 48.25 270 GLY A CA 1
ATOM 2097 C C . GLY A 1 270 ? -15.230 1.124 -28.290 1.00 48.25 270 GLY A C 1
ATOM 2098 O O . GLY A 1 270 ? -14.379 0.623 -29.023 1.00 48.25 270 GLY A O 1
ATOM 2099 N N . GLU A 1 271 ? -15.504 2.429 -28.293 1.00 49.16 271 GLU A N 1
ATOM 2100 C CA . GLU A 1 271 ? -14.779 3.435 -29.065 1.00 49.16 271 GLU A CA 1
ATOM 2101 C C . GLU A 1 271 ? -13.770 4.167 -28.164 1.00 49.16 271 GLU A C 1
ATOM 2103 O O . GLU A 1 271 ? -14.014 4.348 -26.974 1.00 49.16 271 GLU A O 1
ATOM 2108 N N . GLU A 1 272 ? -12.639 4.603 -28.731 1.00 52.94 272 GLU A N 1
ATOM 2109 C CA . GLU A 1 272 ? -11.587 5.360 -28.030 1.00 52.94 272 GLU A CA 1
ATOM 2110 C C . GLU A 1 272 ? -11.496 6.780 -28.619 1.00 52.94 272 GLU A C 1
ATOM 2112 O O . GLU A 1 272 ? -10.633 7.079 -29.453 1.00 52.94 272 GLU A O 1
ATOM 2117 N N . PRO A 1 273 ? -12.402 7.693 -28.237 1.00 42.38 273 PRO A N 1
ATOM 2118 C CA . PRO A 1 273 ? -12.605 8.958 -28.940 1.00 42.38 273 PRO A CA 1
ATOM 2119 C C . PRO A 1 273 ? -11.449 9.941 -28.686 1.00 42.38 273 PRO A C 1
ATOM 2121 O O . PRO A 1 273 ? -11.309 10.944 -29.387 1.00 42.38 273 PRO A O 1
ATOM 2124 N N . TYR A 1 274 ? -10.600 9.633 -27.700 1.00 49.69 274 TYR A N 1
ATOM 2125 C CA . TYR A 1 274 ? -9.482 10.449 -27.241 1.00 49.69 274 TYR A CA 1
ATOM 2126 C C . TYR A 1 274 ? -8.127 9.733 -27.342 1.00 49.69 274 TYR A C 1
ATOM 2128 O O . TYR A 1 274 ? -7.156 10.224 -26.775 1.00 49.69 274 TYR A O 1
ATOM 2136 N N . ALA A 1 275 ? -8.015 8.630 -28.100 1.00 41.31 275 ALA A N 1
ATOM 2137 C CA . ALA A 1 275 ? -6.780 7.834 -28.232 1.00 41.31 275 ALA A CA 1
ATOM 2138 C C . ALA A 1 275 ? -5.526 8.649 -28.629 1.00 41.31 275 ALA A C 1
ATOM 2140 O O . ALA A 1 275 ? -4.400 8.251 -28.344 1.00 41.31 275 ALA A O 1
ATOM 2141 N N . ASN A 1 276 ? -5.719 9.812 -29.262 1.00 37.22 276 ASN A N 1
ATOM 2142 C CA . ASN A 1 276 ? -4.650 10.713 -29.706 1.00 37.22 276 ASN A CA 1
ATOM 2143 C C . ASN A 1 276 ? -4.614 12.053 -28.945 1.00 37.22 276 ASN A C 1
ATOM 2145 O O . ASN A 1 276 ? -3.964 12.999 -29.391 1.00 37.22 276 ASN A O 1
ATOM 2149 N N . MET A 1 277 ? -5.334 12.168 -27.827 1.00 34.19 277 MET A N 1
ATOM 2150 C CA . MET A 1 277 ? -5.371 13.365 -26.989 1.00 34.19 277 MET A CA 1
ATOM 2151 C C . MET A 1 277 ? -4.661 13.115 -25.657 1.00 34.19 277 MET A C 1
ATOM 2153 O O . MET A 1 277 ? -4.793 12.064 -25.039 1.00 34.19 277 MET A O 1
ATOM 2157 N N . HIS A 1 278 ? -3.913 14.108 -25.178 1.00 32.50 278 HIS A N 1
ATOM 2158 C CA . HIS A 1 278 ? -3.416 14.105 -23.806 1.00 32.50 278 HIS A CA 1
ATOM 2159 C C . HIS A 1 278 ? -4.552 14.542 -22.874 1.00 32.50 278 HIS A C 1
ATOM 2161 O O . HIS A 1 278 ? -5.052 15.658 -23.014 1.00 32.50 278 HIS A O 1
ATOM 2167 N N . CYS A 1 279 ? -4.953 13.690 -21.924 1.00 35.66 279 CYS A N 1
ATOM 2168 C CA . CYS A 1 279 ? -5.898 14.079 -20.878 1.00 35.66 279 CYS A CA 1
ATOM 2169 C C . CYS A 1 279 ? -5.277 15.196 -20.027 1.00 35.66 279 CYS A C 1
ATOM 2171 O O . CYS A 1 279 ? -4.420 14.948 -19.179 1.00 35.66 279 CYS A O 1
ATOM 2173 N N . GLY A 1 280 ? -5.693 16.436 -20.275 1.00 27.36 280 GLY A N 1
ATOM 2174 C CA . GLY A 1 280 ? -5.505 17.526 -19.331 1.00 27.36 280 GLY A CA 1
ATOM 2175 C C . GLY A 1 280 ? -6.450 17.308 -18.157 1.00 27.36 280 GLY A C 1
ATOM 2176 O O . GLY A 1 280 ? -7.641 17.087 -18.366 1.00 27.36 280 GLY A O 1
ATOM 2177 N N . ALA A 1 281 ? -5.928 17.353 -16.933 1.00 24.22 281 ALA A N 1
ATOM 2178 C CA . ALA A 1 281 ? -6.771 17.481 -15.755 1.00 24.22 281 ALA A CA 1
ATOM 2179 C C . ALA A 1 281 ? -7.612 18.757 -15.919 1.00 24.22 281 ALA A C 1
ATOM 2181 O O . ALA A 1 281 ? -7.057 19.856 -15.987 1.00 24.22 281 ALA A O 1
ATOM 2182 N N . ILE A 1 282 ? -8.930 18.615 -16.049 1.00 23.56 282 ILE A N 1
ATOM 2183 C CA . ILE A 1 282 ? -9.836 19.754 -15.931 1.00 23.56 282 ILE A CA 1
ATOM 2184 C C . ILE A 1 282 ? -10.152 19.868 -14.442 1.00 23.56 282 ILE A C 1
ATOM 2186 O O . ILE A 1 282 ? -10.788 18.984 -13.873 1.00 23.56 282 ILE A O 1
ATOM 2190 N N . ILE A 1 283 ? -9.597 20.923 -13.844 1.00 27.97 283 ILE A N 1
ATOM 2191 C CA . ILE A 1 283 ? -9.749 21.335 -12.442 1.00 27.97 283 ILE A CA 1
ATOM 2192 C C . ILE A 1 283 ? -11.212 21.690 -12.155 1.00 27.97 283 ILE A C 1
ATOM 2194 O O . ILE A 1 283 ? -11.813 22.386 -13.008 1.00 27.97 283 ILE A O 1
#